Protein AF-A0A3M1P956-F1 (afdb_monomer)

Radius of gyration: 49.63 Å; Cα contacts (8 Å, |Δi|>4): 21; chains: 1; bounding box: 81×67×146 Å

Mean predicted aligned error: 18.43 Å

Sequence (187 aa):
ENKLKVHQAELAAESNRSEQRARVAGDIAKVEEEQKLEDARVRLNRKKYEAEVVVPSEAEKRAAELRAEGEAARILQDGKATAEAIRMMQEQWQDGATRDLFLIQLLPELLDKVTKVVADNLHIEKLTVLDSGNGNGLPTHVRNLTGSAVAILEQLKTATGLDLPGLLQGTLEKKQKNGSELPKEVL

Secondary structure (DSSP, 8-state):
-HHHHHHHHHHHHHHHHHHHHHHHHHHHHHHHHHHHHHHHHHHHHHHHHIIIIIHHHHHHHHHHHHHHHHHHHHHHHHHHHHHHHHHHHHHHHHSTHHHHHHHHHHHHHHHHHHHHHHHHH-----------SSS-HHHHHHHHHHHHHHHHHHHHHHHH---HHHHHHHHHHHHHHTTS-------

Structure (mmCIF, N/CA/C/O backbone):
data_AF-A0A3M1P956-F1
#
_entry.id   AF-A0A3M1P956-F1
#
loop_
_atom_site.group_PDB
_atom_site.id
_atom_site.type_symbol
_atom_site.label_atom_id
_atom_site.label_alt_id
_atom_site.label_comp_id
_atom_site.label_asym_id
_atom_site.label_entity_id
_atom_site.label_seq_id
_atom_site.pdbx_PDB_ins_code
_atom_site.Cartn_x
_atom_site.Cartn_y
_atom_site.Cartn_z
_atom_site.occupancy
_atom_site.B_iso_or_equiv
_atom_site.auth_seq_id
_atom_site.auth_comp_id
_atom_site.auth_asym_id
_atom_site.auth_atom_id
_atom_site.pdbx_PDB_model_num
ATOM 1 N N . GLU A 1 1 ? -46.080 6.497 77.732 1.00 65.19 1 GLU A N 1
ATOM 2 C CA . GLU A 1 1 ? -46.206 6.941 76.322 1.00 65.19 1 GLU A CA 1
ATOM 3 C C . GLU A 1 1 ? -44.885 7.306 75.640 1.00 65.19 1 GLU A C 1
ATOM 5 O O . GLU A 1 1 ? -44.692 6.898 74.504 1.00 65.19 1 GLU A O 1
ATOM 10 N N . ASN A 1 2 ? -43.946 8.003 76.295 1.00 78.31 2 ASN A N 1
ATOM 11 C CA . ASN A 1 2 ? -42.710 8.477 75.642 1.00 78.31 2 ASN A CA 1
ATOM 12 C C . ASN A 1 2 ? -41.805 7.347 75.082 1.00 78.31 2 ASN A C 1
ATOM 14 O O . ASN A 1 2 ? -41.334 7.422 73.953 1.00 78.31 2 ASN A O 1
ATOM 18 N N . LYS A 1 3 ? -41.649 6.234 75.817 1.00 85.75 3 LYS A N 1
ATOM 19 C CA . LYS A 1 3 ? -40.817 5.088 75.388 1.00 85.75 3 LYS A CA 1
ATOM 20 C C . LYS A 1 3 ? -41.299 4.408 74.096 1.00 85.75 3 LYS A C 1
ATOM 22 O O . LYS A 1 3 ? -40.476 3.966 73.308 1.00 85.75 3 LYS A O 1
ATOM 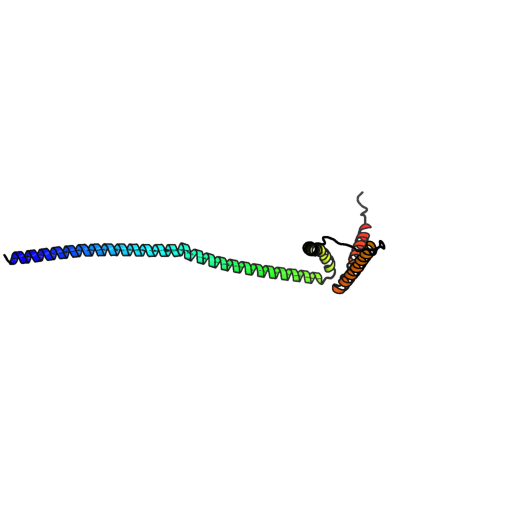27 N N . LEU A 1 4 ? -42.614 4.343 73.863 1.00 84.19 4 LEU A N 1
ATOM 28 C CA . LEU A 1 4 ? -43.177 3.682 72.677 1.00 84.19 4 LEU A CA 1
ATOM 29 C C . LEU A 1 4 ? -42.895 4.492 71.402 1.00 84.19 4 LEU A C 1
ATOM 31 O O . LEU A 1 4 ? -42.534 3.923 70.378 1.00 84.19 4 LEU A O 1
ATOM 35 N N . LYS A 1 5 ? -43.005 5.826 71.489 1.00 88.75 5 LYS A N 1
ATOM 36 C CA . LYS A 1 5 ? -42.721 6.740 70.373 1.00 88.75 5 LYS A CA 1
ATOM 37 C C . LYS A 1 5 ? -41.250 6.710 69.963 1.00 88.75 5 LYS A C 1
ATOM 39 O O . LYS A 1 5 ? -40.963 6.688 68.772 1.00 88.75 5 LYS A O 1
ATOM 44 N N . VAL A 1 6 ? -40.333 6.670 70.933 1.00 91.50 6 VAL A N 1
ATOM 45 C CA . VAL A 1 6 ? -38.891 6.536 70.659 1.00 91.50 6 VAL A CA 1
ATOM 46 C C . VAL A 1 6 ? -38.613 5.227 69.924 1.00 91.50 6 VAL A C 1
ATOM 48 O O . VAL A 1 6 ? -37.973 5.241 68.879 1.00 91.50 6 VAL A O 1
ATOM 51 N N . HIS A 1 7 ? -39.184 4.119 70.397 1.00 90.69 7 HIS A N 1
ATOM 52 C CA . HIS A 1 7 ? -38.940 2.819 69.782 1.00 90.69 7 HIS A CA 1
ATOM 53 C C . HIS A 1 7 ? -39.546 2.693 68.371 1.00 90.69 7 HIS A C 1
ATOM 55 O O . HIS A 1 7 ? -38.932 2.123 67.474 1.00 90.69 7 HIS A O 1
ATOM 61 N N . GLN A 1 8 ? -40.720 3.290 68.133 1.00 91.25 8 GLN A N 1
ATOM 62 C CA . GLN A 1 8 ? -41.304 3.400 66.790 1.00 91.25 8 GLN A CA 1
ATOM 63 C C . GLN A 1 8 ? -40.437 4.245 65.845 1.00 91.25 8 GLN A C 1
ATOM 65 O O . GLN A 1 8 ? -40.273 3.878 64.682 1.00 91.25 8 GLN A O 1
ATOM 70 N N . ALA A 1 9 ? -39.863 5.351 66.329 1.00 91.88 9 ALA A N 1
ATOM 71 C CA . ALA A 1 9 ? -38.969 6.194 65.539 1.00 91.88 9 ALA A CA 1
ATOM 72 C C . ALA A 1 9 ? -37.649 5.479 65.207 1.00 91.88 9 ALA A C 1
ATOM 74 O O . ALA A 1 9 ? -37.167 5.576 64.080 1.00 91.88 9 ALA A O 1
ATOM 75 N N . GLU A 1 10 ? -37.093 4.720 66.153 1.00 92.81 10 GLU A N 1
ATOM 76 C CA . GLU A 1 10 ? -35.916 3.872 65.934 1.00 92.81 10 GLU A CA 1
ATOM 77 C C . GLU A 1 10 ? -36.182 2.790 64.883 1.00 92.81 10 GLU A C 1
ATOM 79 O O . GLU A 1 10 ? -35.377 2.624 63.966 1.00 92.81 10 GLU A O 1
ATOM 84 N N . LEU A 1 11 ? -37.327 2.102 64.968 1.00 94.38 11 LEU A N 1
ATOM 85 C CA . LEU A 1 11 ? -37.723 1.074 64.003 1.00 94.38 11 LEU A CA 1
ATOM 86 C C .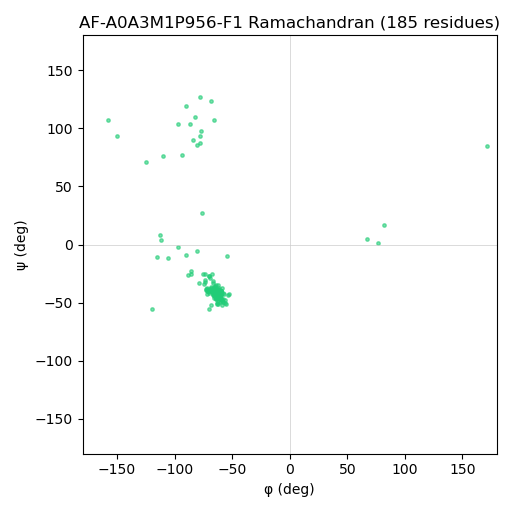 LEU A 1 11 ? -37.934 1.667 62.602 1.00 94.38 11 LEU A C 1
ATOM 88 O O . LEU A 1 11 ? -37.466 1.105 61.614 1.00 94.38 11 LEU A O 1
ATOM 92 N N . ALA A 1 12 ? -38.593 2.827 62.508 1.00 93.94 12 ALA A N 1
ATOM 93 C CA . ALA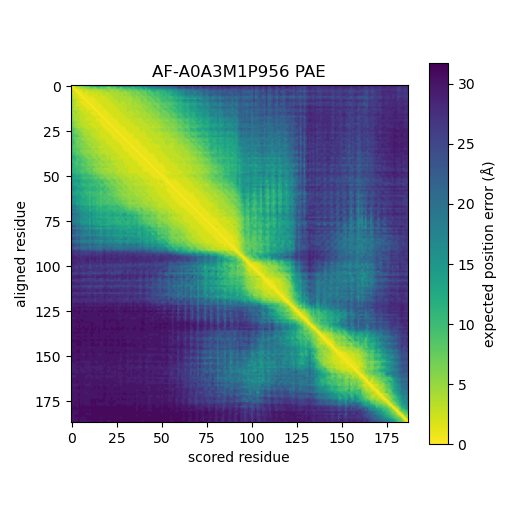 A 1 12 ? -38.790 3.535 61.245 1.00 93.94 12 ALA A CA 1
ATOM 94 C C . ALA A 1 12 ? -37.457 4.009 60.642 1.00 93.94 12 ALA A C 1
ATOM 96 O O . ALA A 1 12 ? -37.237 3.879 59.438 1.00 93.94 12 ALA A O 1
ATOM 97 N N . ALA A 1 13 ? -36.541 4.514 61.473 1.00 94.50 13 ALA A N 1
ATOM 98 C CA . ALA A 1 13 ? -35.206 4.902 61.035 1.00 94.50 13 ALA A CA 1
ATOM 99 C C . ALA A 1 13 ? -34.400 3.694 60.534 1.00 94.50 13 ALA A C 1
ATOM 101 O O . ALA A 1 13 ? -33.721 3.803 59.515 1.00 94.50 13 ALA A O 1
ATOM 102 N N . GLU A 1 14 ? -34.489 2.545 61.207 1.00 95.62 14 GLU A N 1
ATOM 103 C CA . GLU A 1 14 ? -33.829 1.312 60.768 1.00 95.62 14 GLU A CA 1
ATOM 104 C C . GLU A 1 14 ? -34.428 0.771 59.464 1.00 95.62 14 GLU A C 1
ATOM 106 O O . GLU A 1 14 ? -33.680 0.438 58.547 1.00 95.62 14 GLU A O 1
ATOM 111 N N . SER A 1 15 ? -35.758 0.774 59.329 1.00 94.81 15 SER A N 1
ATOM 112 C CA . SER A 1 15 ? -36.447 0.395 58.088 1.00 94.81 15 SER A CA 1
ATOM 113 C C . SER A 1 15 ? -36.014 1.280 56.919 1.00 94.81 15 SER A C 1
ATOM 115 O O . SER A 1 15 ? -35.617 0.767 55.875 1.00 94.81 15 SER A O 1
ATOM 117 N N . ASN A 1 16 ? -36.002 2.603 57.110 1.00 96.06 16 ASN A N 1
ATOM 118 C CA . ASN A 1 16 ? -35.555 3.541 56.082 1.00 96.06 16 ASN A CA 1
ATOM 119 C C . ASN A 1 16 ? -34.077 3.334 55.733 1.00 96.06 16 ASN A C 1
ATOM 121 O O . ASN A 1 16 ? -33.724 3.333 54.557 1.00 96.06 16 ASN A O 1
ATOM 125 N N . ARG A 1 17 ? -33.197 3.120 56.722 1.00 95.81 17 ARG A N 1
ATOM 126 C CA . ARG A 1 17 ? -31.779 2.810 56.466 1.00 95.81 17 ARG A CA 1
ATOM 127 C C . ARG A 1 17 ? -31.618 1.531 55.652 1.00 95.81 17 ARG A C 1
ATOM 129 O O . ARG A 1 17 ? -30.819 1.514 54.719 1.00 95.81 17 ARG A O 1
ATOM 136 N N . SER A 1 18 ? -32.356 0.480 56.000 1.00 94.94 18 SER A N 1
ATOM 137 C CA . SER A 1 18 ? -32.339 -0.793 55.279 1.00 94.94 18 SER A CA 1
ATOM 138 C C . SER A 1 18 ? -32.824 -0.625 53.837 1.00 94.94 18 SER A C 1
ATOM 140 O O . SER A 1 18 ? -32.145 -1.060 52.910 1.00 94.94 18 SER A O 1
ATOM 142 N N . GLU A 1 19 ? -33.924 0.101 53.622 1.00 95.19 19 GLU A N 1
ATOM 143 C CA . GLU A 1 19 ? -34.455 0.367 52.282 1.00 95.19 19 GLU A CA 1
ATOM 144 C C . GLU A 1 19 ? -33.475 1.184 51.427 1.00 95.19 19 GLU A C 1
ATOM 146 O O . GLU A 1 19 ? -33.224 0.839 50.273 1.00 95.19 19 GLU A O 1
ATOM 151 N N . GLN A 1 20 ? -32.867 2.235 51.987 1.00 96.38 20 GLN A N 1
ATOM 152 C CA . GLN A 1 20 ? -31.865 3.025 51.267 1.00 96.38 20 GLN A CA 1
ATOM 153 C C . GLN A 1 20 ? -30.622 2.194 50.936 1.00 96.38 20 GLN A C 1
ATOM 155 O O . GLN A 1 20 ? -30.118 2.273 49.820 1.00 96.38 20 GLN A O 1
ATOM 160 N N . ARG A 1 21 ? -30.155 1.342 51.859 1.00 95.38 21 ARG A N 1
ATOM 161 C CA . ARG A 1 21 ? -29.051 0.408 51.585 1.00 95.38 21 ARG A CA 1
ATOM 162 C C . ARG A 1 21 ? -29.405 -0.572 50.472 1.00 95.38 21 ARG A C 1
ATOM 164 O O . ARG A 1 21 ? -28.567 -0.808 49.612 1.00 95.38 21 ARG A O 1
ATOM 171 N N . ALA A 1 22 ? -30.624 -1.107 50.465 1.00 95.38 22 ALA A N 1
ATOM 172 C CA . ALA A 1 22 ? -31.086 -2.009 49.415 1.00 95.38 22 ALA A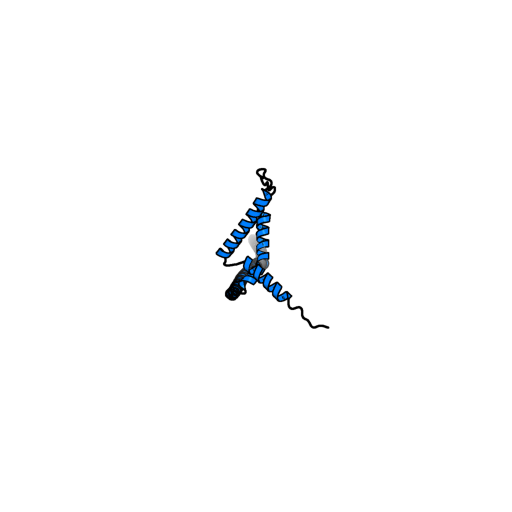 CA 1
ATOM 173 C C . ALA A 1 22 ? -31.160 -1.308 48.047 1.00 95.38 22 ALA A C 1
ATOM 175 O O . ALA A 1 22 ? -30.718 -1.879 47.052 1.00 95.38 22 ALA A O 1
ATOM 176 N N . ARG A 1 23 ? -31.645 -0.059 47.996 1.00 96.75 23 ARG A N 1
ATOM 177 C CA . ARG A 1 23 ? -31.661 0.757 46.767 1.00 96.75 23 ARG A CA 1
ATOM 178 C C . ARG A 1 23 ? -30.250 1.023 46.248 1.00 96.75 23 ARG A C 1
ATOM 180 O O . ARG A 1 23 ? -29.962 0.701 45.103 1.00 96.75 23 ARG A O 1
ATOM 187 N N . VAL A 1 24 ? -29.358 1.513 47.110 1.00 96.94 24 VAL A N 1
ATOM 188 C CA . VAL A 1 24 ? -27.959 1.792 46.749 1.00 96.94 24 VAL A CA 1
ATOM 189 C C . VAL A 1 24 ? -27.234 0.519 46.310 1.00 96.94 24 VAL A C 1
ATOM 191 O O . VAL A 1 24 ? -26.495 0.549 45.333 1.00 96.94 24 VAL A O 1
ATOM 194 N N . ALA A 1 25 ? -27.464 -0.615 46.977 1.00 96.31 25 ALA A N 1
ATOM 195 C CA . ALA A 1 25 ? -26.898 -1.897 46.559 1.00 96.31 25 ALA A CA 1
ATOM 196 C C . ALA A 1 25 ? -27.390 -2.319 45.162 1.00 96.31 25 ALA A C 1
ATOM 198 O O . ALA A 1 25 ? -26.600 -2.826 44.368 1.00 96.31 25 ALA A O 1
ATOM 199 N N . GLY A 1 26 ? -28.666 -2.074 44.845 1.00 97.12 26 GLY A N 1
ATOM 200 C CA . GLY A 1 26 ? -29.217 -2.296 43.508 1.00 97.12 26 GLY A CA 1
ATOM 201 C C . GLY A 1 26 ? -28.576 -1.400 42.446 1.00 97.12 26 GLY A C 1
ATOM 202 O O . GLY A 1 26 ? -28.198 -1.890 41.382 1.00 97.12 26 GLY A O 1
ATOM 203 N N . ASP A 1 27 ? -28.398 -0.114 42.751 1.00 97.31 27 ASP A N 1
ATOM 204 C CA . ASP A 1 27 ? -27.754 0.841 41.843 1.00 97.31 27 ASP A CA 1
ATOM 205 C C . ASP A 1 27 ? -26.283 0.478 41.591 1.00 97.31 27 ASP A C 1
ATOM 207 O O . ASP A 1 27 ? -25.839 0.486 40.444 1.00 97.31 27 ASP A O 1
ATOM 211 N N . ILE A 1 28 ? -25.540 0.082 42.632 1.00 97.19 28 ILE A N 1
ATOM 212 C CA . ILE A 1 28 ? -24.148 -0.378 42.506 1.00 97.19 28 ILE A CA 1
ATOM 213 C C . ILE A 1 28 ? -24.070 -1.615 41.609 1.00 97.19 28 ILE A C 1
ATOM 215 O O . ILE A 1 28 ? -23.286 -1.626 40.664 1.00 97.19 28 ILE A O 1
ATOM 219 N N . ALA A 1 29 ? -24.911 -2.626 41.850 1.00 96.81 29 ALA A N 1
ATOM 220 C CA . ALA A 1 29 ? -24.923 -3.840 41.035 1.00 96.81 29 ALA A CA 1
ATOM 221 C C . ALA A 1 29 ? -25.224 -3.535 39.559 1.00 96.81 29 ALA A C 1
ATOM 223 O O . ALA A 1 29 ? -24.598 -4.096 38.662 1.00 96.81 29 ALA A O 1
ATOM 224 N N . LYS A 1 30 ? -26.150 -2.606 39.292 1.00 97.31 30 LYS A N 1
ATOM 225 C CA . LYS A 1 30 ? -26.458 -2.171 37.928 1.00 97.31 30 LYS A CA 1
ATOM 226 C C . LYS A 1 30 ? -25.260 -1.486 37.264 1.00 97.31 30 LYS A C 1
ATOM 228 O O . LYS A 1 30 ? -24.932 -1.823 36.129 1.00 97.31 30 LYS A O 1
ATOM 233 N N . VAL A 1 31 ? -24.597 -0.566 37.966 1.00 97.75 31 VAL A N 1
ATOM 234 C CA . VAL A 1 31 ? -23.417 0.149 37.449 1.00 97.75 31 VAL A CA 1
ATOM 235 C C . VAL A 1 31 ? -22.250 -0.808 37.194 1.00 97.75 31 VAL A C 1
ATOM 237 O O . VAL A 1 31 ? -21.561 -0.665 36.187 1.00 97.75 31 VAL A O 1
ATOM 240 N N . GLU A 1 32 ? -22.034 -1.805 38.055 1.00 97.19 32 GLU A N 1
ATOM 241 C CA . GLU A 1 32 ? -20.996 -2.823 37.849 1.00 97.19 32 GLU A CA 1
ATOM 242 C C . GLU A 1 32 ? -21.245 -3.654 36.584 1.00 97.19 32 GLU A C 1
ATOM 244 O O . GLU A 1 32 ? -20.316 -3.907 35.814 1.00 97.19 32 GLU A O 1
ATOM 249 N N . GLU A 1 33 ? -22.489 -4.066 36.334 1.00 97.50 33 GLU A N 1
ATOM 250 C CA . GLU A 1 33 ? -22.838 -4.795 35.111 1.00 97.50 33 GLU A CA 1
ATOM 251 C C . GLU A 1 33 ? -22.745 -3.909 33.859 1.00 97.50 33 GLU A C 1
ATOM 253 O O . GLU A 1 33 ? -22.251 -4.357 32.821 1.00 97.50 33 GLU A O 1
ATOM 258 N N . GLU A 1 34 ? -23.135 -2.634 33.952 1.00 97.19 34 GLU A N 1
ATOM 259 C CA . GLU A 1 34 ? -22.948 -1.658 32.871 1.00 97.19 34 GLU A CA 1
ATOM 260 C C . GLU A 1 34 ? -21.460 -1.443 32.556 1.00 97.19 34 GLU A C 1
ATOM 262 O O . GLU A 1 34 ? -21.076 -1.480 31.386 1.00 97.19 34 GLU A O 1
ATOM 267 N N . GLN A 1 35 ? -20.597 -1.312 33.570 1.00 98.00 35 GLN A N 1
ATOM 268 C CA . GLN A 1 35 ? -19.146 -1.218 33.371 1.00 98.00 35 GLN A CA 1
ATOM 269 C C . GLN A 1 35 ? -18.586 -2.454 32.664 1.00 98.00 35 GLN A C 1
ATOM 271 O O . GLN A 1 35 ? -17.853 -2.323 31.683 1.00 98.00 35 GLN A O 1
ATOM 276 N N . LYS A 1 36 ? -18.970 -3.664 33.095 1.00 97.31 36 LYS A N 1
ATOM 277 C CA . LYS A 1 36 ? -18.532 -4.912 32.444 1.00 97.31 36 LYS A CA 1
ATOM 278 C C . LYS A 1 36 ? -18.967 -4.976 30.979 1.00 97.31 36 LYS A C 1
ATOM 280 O O . LYS A 1 36 ? -18.201 -5.449 30.131 1.00 97.31 36 LYS A O 1
ATOM 285 N N . LEU A 1 37 ? -20.184 -4.520 30.676 1.00 97.94 37 LEU A N 1
ATOM 286 C CA . LEU A 1 37 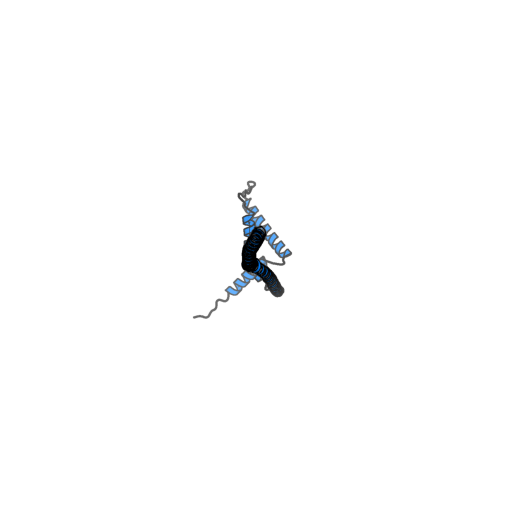? -20.700 -4.464 29.311 1.00 97.94 37 LEU A CA 1
ATOM 287 C C . LEU A 1 37 ? -19.906 -3.473 28.455 1.00 97.94 37 LEU A C 1
ATOM 289 O O . LEU A 1 37 ? -19.514 -3.817 27.337 1.00 97.94 37 LEU A O 1
ATOM 293 N N . GLU A 1 38 ? -19.641 -2.273 28.967 1.00 97.50 38 GLU A N 1
ATOM 294 C CA . GLU A 1 38 ? -18.864 -1.264 28.244 1.00 97.50 38 GLU A CA 1
ATOM 295 C C . GLU A 1 38 ? -17.419 -1.712 28.014 1.00 97.50 38 GLU A C 1
ATOM 297 O O . GLU A 1 38 ? -16.914 -1.621 26.893 1.00 97.50 38 GLU A O 1
ATOM 302 N N . ASP A 1 39 ? -16.786 -2.339 29.001 1.00 98.00 39 ASP A N 1
ATOM 303 C CA . ASP A 1 39 ? -15.459 -2.930 28.834 1.00 98.00 39 ASP A CA 1
ATOM 304 C C . ASP A 1 39 ? -15.448 -4.008 27.742 1.00 98.00 39 ASP A C 1
ATOM 306 O O . ASP A 1 39 ? -14.512 -4.104 26.939 1.00 98.00 39 ASP A O 1
ATOM 310 N N . ALA A 1 40 ? -16.494 -4.837 27.679 1.00 97.38 40 ALA A N 1
ATOM 311 C CA . ALA A 1 40 ? -16.640 -5.826 26.619 1.00 97.38 40 ALA A CA 1
ATOM 312 C C . ALA A 1 40 ? -16.821 -5.168 25.240 1.00 97.38 40 ALA A C 1
ATOM 314 O O . ALA A 1 40 ? -16.198 -5.618 24.272 1.00 97.38 40 ALA A O 1
ATOM 315 N N . ARG A 1 41 ? -17.603 -4.083 25.147 1.00 97.62 41 ARG A N 1
ATOM 316 C CA . ARG A 1 41 ? -17.791 -3.300 23.913 1.00 97.62 41 ARG A CA 1
ATOM 317 C C . ARG A 1 41 ? -16.487 -2.673 23.437 1.00 97.62 41 ARG A C 1
ATOM 319 O O . ARG A 1 41 ? -16.145 -2.819 22.265 1.00 97.62 41 ARG A O 1
ATOM 326 N N . VAL A 1 42 ? -15.720 -2.054 24.333 1.00 98.06 42 VAL A N 1
ATOM 327 C CA . VAL A 1 42 ? -14.408 -1.471 24.013 1.00 98.06 42 VAL A CA 1
ATOM 328 C C . VAL A 1 42 ? -13.460 -2.544 23.483 1.00 98.06 42 VAL A C 1
ATOM 330 O O . VAL A 1 42 ? -12.836 -2.357 22.437 1.00 98.06 42 VAL A O 1
ATOM 333 N N . ARG A 1 43 ? -13.381 -3.708 24.144 1.00 97.50 43 ARG A N 1
ATOM 334 C CA . ARG A 1 43 ? -12.530 -4.814 23.674 1.00 97.50 43 ARG A CA 1
ATOM 335 C C . ARG A 1 43 ? -12.956 -5.341 22.307 1.00 97.50 43 ARG A C 1
ATOM 337 O O . ARG A 1 43 ? -12.086 -5.624 21.484 1.00 97.50 43 ARG A O 1
ATOM 344 N N . LEU A 1 44 ? -14.259 -5.483 22.067 1.00 97.69 44 LEU A N 1
ATOM 345 C CA . LEU A 1 44 ? -14.788 -5.925 20.778 1.00 97.69 44 LEU A CA 1
ATOM 346 C C . LEU A 1 44 ? -14.444 -4.923 19.674 1.00 97.69 44 LEU A C 1
ATOM 348 O O . LEU A 1 44 ? -13.897 -5.315 18.647 1.00 97.69 44 LEU A O 1
ATOM 352 N N . ASN A 1 45 ? -14.721 -3.641 19.904 1.00 97.31 45 ASN A N 1
ATOM 353 C CA . ASN A 1 45 ? -14.462 -2.585 18.931 1.00 97.31 45 ASN A CA 1
ATOM 354 C C . ASN A 1 45 ? -12.971 -2.451 18.628 1.00 97.31 45 ASN A C 1
ATOM 356 O O . ASN A 1 45 ? -12.608 -2.313 17.465 1.00 97.31 45 ASN A O 1
ATOM 360 N N . ARG A 1 46 ? -12.098 -2.584 19.635 1.00 97.31 46 ARG A N 1
ATOM 361 C CA . ARG A 1 46 ? -10.647 -2.602 19.418 1.00 97.31 46 ARG A CA 1
ATOM 362 C C . ARG A 1 46 ? -10.226 -3.739 18.488 1.00 97.31 46 ARG A C 1
ATOM 364 O O . ARG A 1 46 ? -9.505 -3.491 17.532 1.00 97.31 46 ARG A O 1
ATOM 371 N N . LYS A 1 47 ? -10.709 -4.961 18.736 1.00 97.00 47 LYS A N 1
ATOM 372 C CA . LYS A 1 47 ? -10.407 -6.120 17.878 1.00 97.00 47 LYS A CA 1
ATOM 373 C C . LYS A 1 47 ? -10.954 -5.954 16.461 1.00 97.00 47 LYS A C 1
ATOM 375 O O . LYS A 1 47 ? -10.280 -6.334 15.512 1.00 97.00 47 LYS A O 1
ATOM 380 N N . LYS A 1 48 ? -12.156 -5.387 16.314 1.00 96.94 48 LYS A N 1
ATOM 381 C CA . LYS A 1 48 ? -12.724 -5.068 14.997 1.00 96.94 48 LYS A CA 1
ATOM 382 C C . LYS A 1 48 ? -11.867 -4.055 14.255 1.00 96.94 48 LYS A C 1
ATOM 384 O O . LYS A 1 48 ? -11.495 -4.311 13.124 1.00 96.94 48 LYS A O 1
ATOM 389 N N . TYR A 1 49 ? -11.499 -2.956 14.907 1.00 97.06 49 TYR A N 1
ATOM 390 C CA . TYR A 1 49 ? -10.656 -1.929 14.303 1.00 97.06 49 TYR A CA 1
ATOM 391 C C . TYR A 1 49 ? -9.291 -2.484 13.874 1.00 97.06 49 TYR A C 1
ATOM 393 O O . TYR A 1 49 ? -8.816 -2.209 12.777 1.00 97.06 49 TYR A O 1
ATOM 401 N N . GLU A 1 50 ? -8.676 -3.314 14.715 1.00 96.19 50 GLU A N 1
ATOM 402 C CA . GLU A 1 50 ? -7.417 -3.980 14.391 1.00 96.19 50 GLU A CA 1
ATOM 403 C C . GLU A 1 50 ? -7.554 -4.885 13.156 1.00 96.19 50 GLU A C 1
ATOM 405 O O . GLU A 1 50 ? -6.752 -4.785 12.231 1.00 96.19 50 GLU A O 1
ATOM 410 N N . ALA A 1 51 ? -8.609 -5.703 13.092 1.00 95.69 51 ALA A N 1
ATOM 411 C CA . ALA A 1 51 ? -8.847 -6.617 11.977 1.00 95.69 51 ALA A CA 1
ATOM 412 C C . ALA A 1 51 ? -9.279 -5.918 10.675 1.00 95.69 51 ALA A C 1
ATOM 414 O O . ALA A 1 51 ? -8.879 -6.343 9.596 1.00 95.69 51 ALA A O 1
ATOM 415 N N . GLU A 1 52 ? -10.106 -4.876 10.763 1.00 95.75 52 GLU A N 1
ATOM 416 C CA . GLU A 1 52 ? -10.705 -4.199 9.605 1.00 95.75 52 GLU A CA 1
ATOM 417 C C . GLU A 1 52 ? -9.828 -3.075 9.050 1.00 95.75 52 GLU A C 1
ATOM 419 O O . GLU A 1 52 ? -9.938 -2.755 7.870 1.00 95.75 52 GLU A O 1
ATOM 424 N N . VAL A 1 53 ? -8.967 -2.467 9.873 1.00 95.75 53 VAL A N 1
ATOM 425 C CA . VAL A 1 53 ? -8.178 -1.292 9.471 1.00 95.75 53 VAL A CA 1
ATOM 426 C C . VAL A 1 53 ? -6.685 -1.564 9.557 1.00 95.75 53 VAL A C 1
ATOM 428 O O . VAL A 1 53 ? -5.978 -1.393 8.566 1.00 95.75 53 VAL A O 1
ATOM 431 N N . VAL A 1 54 ? -6.188 -1.991 10.718 1.00 95.69 54 VAL A N 1
ATOM 432 C CA . VAL A 1 54 ? -4.736 -2.076 10.959 1.00 95.69 54 VAL A CA 1
ATOM 433 C C . VAL A 1 54 ? -4.105 -3.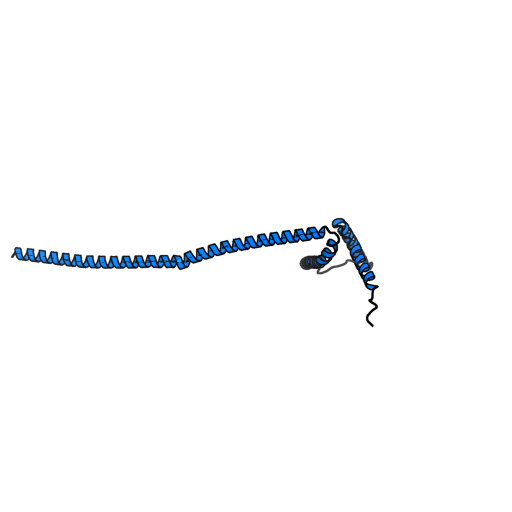202 10.143 1.00 95.69 54 VAL A C 1
ATOM 435 O O . VAL A 1 54 ? -3.214 -2.945 9.339 1.00 95.69 54 VAL A O 1
ATOM 438 N N . VAL A 1 55 ? -4.612 -4.428 10.285 1.00 96.00 55 VAL A N 1
ATOM 439 C CA . VAL A 1 55 ? -4.103 -5.611 9.575 1.00 96.00 55 VAL A CA 1
ATOM 440 C C . VAL A 1 55 ? -4.095 -5.436 8.048 1.00 96.00 55 VAL A C 1
ATOM 442 O O . VAL A 1 55 ? -3.049 -5.685 7.443 1.00 96.00 55 VAL A O 1
ATOM 445 N N . PRO A 1 56 ? -5.188 -5.001 7.386 1.00 96.88 56 PRO A N 1
ATOM 446 C CA . PRO A 1 56 ? -5.160 -4.805 5.940 1.00 96.88 56 PRO A CA 1
ATOM 447 C C . PRO A 1 56 ? -4.218 -3.672 5.531 1.00 96.88 56 PRO A C 1
ATOM 449 O O . PRO A 1 56 ? -3.475 -3.843 4.569 1.00 96.88 56 PRO A O 1
ATOM 452 N N . SER A 1 57 ? -4.159 -2.569 6.285 1.00 95.50 57 SER A N 1
ATOM 453 C CA . SER A 1 57 ? -3.238 -1.464 5.974 1.00 95.50 57 SER A CA 1
ATOM 454 C C . SER A 1 57 ? -1.771 -1.898 6.055 1.00 95.50 57 SER A C 1
ATOM 456 O O . SER A 1 57 ? -0.957 -1.538 5.204 1.00 95.50 57 SER A O 1
ATOM 458 N N . GLU A 1 58 ? -1.411 -2.702 7.056 1.00 95.88 58 GLU A N 1
ATOM 459 C CA . GLU A 1 58 ? -0.062 -3.261 7.184 1.00 95.88 58 GLU A CA 1
ATOM 460 C C . GLU A 1 58 ? 0.256 -4.260 6.066 1.00 95.88 58 GLU A C 1
ATOM 462 O O . GLU A 1 58 ? 1.360 -4.241 5.511 1.00 95.88 58 GLU A O 1
ATOM 467 N N . ALA A 1 59 ? -0.710 -5.106 5.700 1.00 95.88 59 ALA A N 1
ATOM 468 C CA . ALA A 1 59 ? -0.573 -6.039 4.589 1.00 95.88 59 ALA A CA 1
ATOM 469 C C . ALA A 1 59 ? -0.389 -5.306 3.251 1.00 95.88 59 ALA A C 1
ATOM 471 O O . ALA A 1 59 ? 0.495 -5.667 2.473 1.00 95.88 59 ALA A O 1
ATOM 472 N N . GLU A 1 60 ? -1.169 -4.255 2.995 1.00 96.50 60 GLU A N 1
ATOM 473 C CA . GLU A 1 60 ? -1.055 -3.420 1.797 1.00 96.50 60 GLU A CA 1
ATOM 474 C C . GLU A 1 60 ? 0.286 -2.697 1.733 1.00 96.50 60 GLU A C 1
ATOM 476 O O . GLU A 1 60 ? 0.950 -2.747 0.695 1.00 96.50 60 GLU A O 1
ATOM 481 N N . LYS A 1 61 ? 0.724 -2.095 2.846 1.00 96.31 61 LYS A N 1
ATOM 482 C CA . LYS A 1 61 ? 2.043 -1.466 2.954 1.00 96.31 61 LYS A CA 1
ATOM 483 C C . LYS A 1 61 ? 3.147 -2.457 2.589 1.00 96.31 61 LYS A C 1
ATOM 485 O O . LYS A 1 61 ? 3.968 -2.175 1.720 1.00 96.31 61 LYS A O 1
ATOM 490 N N . ARG A 1 62 ? 3.138 -3.643 3.201 1.00 96.25 62 ARG A N 1
ATOM 491 C CA . ARG A 1 62 ? 4.157 -4.670 2.954 1.00 96.25 62 ARG A CA 1
ATOM 492 C C . ARG A 1 62 ? 4.100 -5.209 1.526 1.00 96.25 62 ARG A C 1
ATOM 494 O O . ARG A 1 62 ? 5.134 -5.461 0.915 1.00 96.25 62 ARG A O 1
ATOM 501 N N . ALA A 1 63 ? 2.902 -5.364 0.967 1.00 96.38 63 ALA A N 1
ATOM 502 C CA . ALA A 1 63 ? 2.732 -5.752 -0.426 1.00 96.38 63 ALA A CA 1
ATOM 503 C C . ALA A 1 63 ? 3.267 -4.677 -1.384 1.00 96.38 63 ALA A C 1
ATOM 505 O O . ALA A 1 63 ? 3.865 -5.017 -2.401 1.00 96.38 63 ALA A O 1
ATOM 506 N N . ALA A 1 64 ? 3.069 -3.391 -1.085 1.00 97.12 64 ALA A N 1
ATOM 507 C CA . ALA A 1 64 ? 3.613 -2.293 -1.878 1.00 97.12 64 ALA A CA 1
ATOM 508 C C . ALA A 1 64 ? 5.148 -2.262 -1.834 1.00 97.12 64 ALA A C 1
ATOM 510 O O . ALA A 1 64 ? 5.773 -2.153 -2.886 1.00 97.12 64 ALA A O 1
ATOM 511 N N . GLU A 1 65 ? 5.748 -2.443 -0.655 1.00 97.06 65 GLU A N 1
ATOM 512 C CA . GLU A 1 65 ? 7.205 -2.547 -0.490 1.00 97.06 65 GLU A CA 1
ATOM 513 C C . GLU A 1 65 ? 7.786 -3.699 -1.325 1.00 97.06 65 GLU A C 1
ATOM 515 O O . GLU A 1 65 ? 8.700 -3.485 -2.119 1.00 97.06 65 GLU A O 1
ATOM 520 N N . LEU A 1 66 ? 7.199 -4.898 -1.232 1.00 96.62 66 LEU A N 1
ATOM 521 C CA . LEU A 1 66 ? 7.647 -6.065 -2.001 1.00 96.62 66 LEU A CA 1
ATOM 522 C C . LEU A 1 66 ? 7.459 -5.895 -3.512 1.00 96.62 66 LEU A C 1
ATOM 524 O O . LEU A 1 66 ? 8.297 -6.350 -4.290 1.00 96.62 66 LEU A O 1
ATOM 528 N N . ARG A 1 67 ? 6.372 -5.248 -3.954 1.00 96.75 67 ARG A N 1
ATOM 529 C CA . ARG A 1 67 ? 6.180 -4.935 -5.379 1.00 96.75 67 ARG A CA 1
ATOM 530 C C . ARG A 1 67 ? 7.247 -3.967 -5.874 1.00 96.75 67 ARG A C 1
ATOM 532 O O . ARG A 1 67 ? 7.830 -4.225 -6.920 1.00 96.75 67 ARG A O 1
ATOM 539 N N . ALA A 1 68 ? 7.527 -2.907 -5.119 1.00 96.06 68 ALA A N 1
ATOM 540 C CA . ALA A 1 68 ? 8.557 -1.938 -5.474 1.00 96.06 68 ALA A CA 1
ATOM 541 C C . ALA A 1 68 ? 9.948 -2.591 -5.535 1.00 96.06 68 ALA A C 1
ATOM 543 O O . ALA A 1 68 ? 10.697 -2.360 -6.482 1.00 96.06 68 ALA A O 1
ATOM 544 N N . GLU A 1 69 ? 10.275 -3.458 -4.574 1.00 96.19 69 GLU A N 1
ATOM 545 C CA . GLU A 1 69 ? 11.521 -4.227 -4.585 1.00 96.19 69 GLU A CA 1
ATOM 546 C C . GLU A 1 69 ? 11.596 -5.174 -5.792 1.00 96.19 69 GLU A C 1
ATOM 548 O O . GLU A 1 69 ? 12.610 -5.214 -6.490 1.00 96.19 69 GLU A O 1
ATOM 553 N N . GLY A 1 70 ? 10.507 -5.886 -6.096 1.00 96.50 70 GLY A N 1
ATOM 554 C CA . GLY A 1 70 ? 10.422 -6.767 -7.261 1.00 96.50 70 GLY A CA 1
ATOM 555 C C . GLY A 1 70 ? 10.561 -6.020 -8.590 1.00 96.50 70 GLY A C 1
ATOM 556 O O . GLY A 1 70 ? 11.258 -6.484 -9.493 1.00 96.50 70 GLY A O 1
ATOM 557 N N . GLU A 1 71 ? 9.945 -4.847 -8.717 1.00 96.25 71 GLU A N 1
ATOM 558 C CA . GLU A 1 71 ? 10.077 -3.988 -9.896 1.00 96.25 71 GLU A CA 1
ATOM 559 C C . GLU A 1 71 ? 11.497 -3.447 -10.049 1.00 96.25 71 GLU A C 1
ATOM 561 O O . GLU A 1 71 ? 12.057 -3.512 -11.144 1.00 96.25 71 GLU A O 1
ATOM 566 N N . ALA A 1 72 ? 12.111 -2.980 -8.960 1.00 94.94 72 ALA A N 1
ATOM 567 C CA . ALA A 1 72 ? 13.496 -2.526 -8.970 1.00 94.94 72 ALA A CA 1
ATOM 568 C C . ALA A 1 72 ? 14.458 -3.661 -9.358 1.00 94.94 72 ALA A C 1
ATOM 570 O O . ALA A 1 72 ? 15.344 -3.467 -10.193 1.00 94.94 72 ALA A O 1
ATOM 571 N N . ALA A 1 73 ? 14.254 -4.863 -8.811 1.00 95.38 73 ALA A N 1
ATOM 572 C CA . ALA A 1 73 ? 15.030 -6.044 -9.166 1.00 95.38 73 ALA A CA 1
ATOM 573 C C . ALA A 1 73 ? 14.856 -6.411 -10.646 1.00 95.38 73 ALA A C 1
ATOM 575 O O . ALA A 1 73 ? 15.852 -6.676 -11.318 1.00 95.38 73 ALA A O 1
ATOM 576 N N . ARG A 1 74 ? 13.625 -6.374 -11.174 1.00 95.88 74 ARG A N 1
ATOM 577 C CA . ARG A 1 74 ? 13.349 -6.621 -12.596 1.00 95.88 74 ARG A CA 1
ATOM 578 C C . ARG A 1 74 ? 14.098 -5.628 -13.481 1.00 95.88 74 ARG A C 1
ATOM 580 O O . ARG A 1 74 ? 14.855 -6.054 -14.341 1.00 95.88 74 ARG A O 1
ATOM 587 N N . ILE A 1 75 ? 13.972 -4.327 -13.211 1.00 95.12 75 ILE A N 1
ATOM 588 C CA . ILE A 1 75 ? 14.668 -3.274 -13.969 1.00 95.12 75 ILE A CA 1
ATOM 589 C C . ILE A 1 75 ? 16.185 -3.487 -13.937 1.00 95.12 75 ILE A C 1
ATOM 591 O O . ILE A 1 75 ? 16.853 -3.355 -14.961 1.00 95.12 75 ILE A O 1
ATOM 595 N N . LEU A 1 76 ? 16.743 -3.839 -12.776 1.00 95.88 76 LEU A N 1
ATOM 596 C CA . LEU A 1 76 ? 18.175 -4.092 -12.642 1.00 95.88 76 LEU A CA 1
ATOM 597 C C . LEU A 1 76 ? 18.624 -5.297 -13.479 1.00 95.88 76 LEU A C 1
ATOM 599 O O . LEU A 1 76 ? 19.665 -5.229 -14.131 1.00 95.88 76 LEU A O 1
ATOM 603 N N . GLN A 1 77 ? 17.876 -6.401 -13.444 1.00 94.31 77 GLN A N 1
ATOM 604 C CA . GLN A 1 77 ? 18.215 -7.605 -14.205 1.00 94.31 77 GLN A CA 1
ATOM 605 C C . GLN A 1 77 ? 18.026 -7.398 -15.706 1.00 94.31 77 GLN A C 1
ATOM 607 O O . GLN A 1 77 ? 18.916 -7.756 -16.471 1.00 94.31 77 GLN A O 1
ATOM 612 N N . ASP A 1 78 ? 16.946 -6.738 -16.119 1.00 94.12 78 ASP A N 1
ATOM 613 C CA . ASP A 1 78 ? 16.711 -6.365 -17.515 1.00 94.12 78 ASP A CA 1
ATOM 614 C C . ASP A 1 78 ? 17.828 -5.443 -18.022 1.00 94.12 78 ASP A C 1
ATOM 616 O O . ASP A 1 78 ? 18.354 -5.632 -19.120 1.00 94.12 78 ASP A O 1
ATOM 620 N N . GLY A 1 79 ? 18.257 -4.479 -17.200 1.00 94.56 79 GLY A N 1
ATOM 621 C CA . GLY A 1 79 ? 19.384 -3.599 -17.501 1.00 94.56 79 GLY A CA 1
ATOM 622 C C . GLY A 1 79 ? 20.703 -4.359 -17.652 1.00 94.56 79 GLY A C 1
ATOM 623 O O . GLY A 1 79 ? 21.446 -4.111 -18.601 1.00 94.56 79 GLY A O 1
ATOM 624 N N . LYS A 1 80 ? 20.981 -5.326 -16.767 1.00 94.75 80 LYS A N 1
ATOM 625 C CA . LYS A 1 80 ? 22.159 -6.204 -16.873 1.00 94.75 80 LYS A CA 1
ATOM 626 C C . LYS A 1 80 ? 22.113 -7.076 -18.125 1.00 94.75 80 LYS A C 1
ATOM 628 O O . LYS A 1 80 ? 23.100 -7.113 -18.851 1.00 94.75 80 LYS A O 1
ATOM 633 N N . ALA A 1 81 ? 20.979 -7.716 -18.403 1.00 94.19 81 ALA A N 1
ATOM 634 C CA . ALA A 1 81 ? 20.789 -8.549 -19.587 1.00 94.19 81 ALA A CA 1
ATOM 635 C C . ALA A 1 81 ? 20.934 -7.730 -20.877 1.00 94.19 81 ALA A C 1
ATOM 637 O O . ALA A 1 81 ? 21.599 -8.159 -21.815 1.00 94.19 81 ALA A O 1
ATOM 638 N N . THR A 1 82 ? 20.380 -6.516 -20.904 1.00 90.81 82 THR A N 1
ATOM 639 C CA . THR A 1 82 ? 20.527 -5.593 -22.037 1.00 90.81 82 THR A CA 1
ATOM 640 C C . THR A 1 82 ? 21.984 -5.170 -22.213 1.00 90.81 82 THR A C 1
ATOM 642 O O . THR A 1 82 ? 22.497 -5.192 -23.328 1.00 90.81 82 THR A O 1
ATOM 645 N N . ALA A 1 83 ? 22.684 -4.827 -21.128 1.00 91.75 83 ALA A N 1
ATOM 646 C CA . ALA A 1 83 ? 24.100 -4.470 -21.183 1.00 91.75 83 ALA A CA 1
ATOM 647 C C . ALA A 1 83 ? 24.972 -5.642 -21.664 1.00 91.75 83 ALA A C 1
ATOM 649 O O . ALA A 1 83 ? 25.883 -5.442 -22.467 1.00 91.75 83 ALA A O 1
ATOM 650 N N . GLU A 1 84 ? 24.680 -6.863 -21.219 1.00 92.19 84 GLU A N 1
ATOM 651 C CA . GLU A 1 84 ? 25.366 -8.073 -21.672 1.00 92.19 84 GLU A CA 1
ATOM 652 C C . GLU A 1 84 ? 25.081 -8.367 -23.149 1.00 92.19 84 GLU A C 1
ATOM 654 O O . GLU A 1 84 ? 26.010 -8.646 -23.904 1.00 92.19 84 GLU A O 1
ATOM 659 N N . ALA A 1 85 ? 23.831 -8.214 -23.596 1.00 88.50 85 ALA A N 1
ATOM 660 C CA . ALA A 1 85 ? 23.462 -8.334 -25.003 1.00 88.50 85 ALA A CA 1
ATOM 661 C C . ALA A 1 85 ? 24.205 -7.311 -25.874 1.00 88.50 85 ALA A C 1
ATOM 663 O O . ALA A 1 85 ? 24.750 -7.679 -26.913 1.00 88.50 85 ALA A O 1
ATOM 664 N N . ILE A 1 86 ? 24.298 -6.053 -25.430 1.00 86.25 86 ILE A N 1
ATOM 665 C CA . ILE A 1 86 ? 25.072 -5.015 -26.122 1.00 86.25 86 ILE A CA 1
ATOM 666 C C . ILE A 1 86 ? 26.557 -5.384 -26.160 1.00 86.25 86 ILE A C 1
ATOM 668 O O . ILE A 1 86 ? 27.185 -5.238 -27.207 1.00 86.25 86 ILE A O 1
ATOM 672 N N . ARG A 1 87 ? 27.126 -5.897 -25.060 1.00 86.75 87 ARG A N 1
ATOM 673 C CA . ARG A 1 87 ? 28.530 -6.332 -25.034 1.00 86.75 87 ARG A CA 1
ATOM 674 C C . ARG A 1 87 ? 28.781 -7.466 -26.027 1.00 86.75 87 ARG A C 1
ATOM 676 O O . ARG A 1 87 ? 29.726 -7.382 -26.803 1.00 86.75 87 ARG A O 1
ATOM 683 N N . MET A 1 88 ? 27.910 -8.476 -26.059 1.00 84.38 88 MET A N 1
ATOM 684 C CA . MET A 1 88 ? 27.990 -9.564 -27.039 1.00 84.38 88 MET A CA 1
ATOM 685 C C . MET A 1 88 ? 27.871 -9.036 -28.473 1.00 84.38 88 MET A C 1
ATOM 687 O O . MET A 1 88 ? 28.669 -9.409 -29.326 1.00 84.38 88 MET A O 1
ATOM 691 N N . MET A 1 89 ? 26.933 -8.124 -28.747 1.00 77.50 89 MET A N 1
ATOM 692 C CA . MET A 1 89 ? 26.825 -7.479 -30.062 1.00 77.50 89 MET A CA 1
ATOM 693 C C . MET A 1 89 ? 28.102 -6.713 -30.431 1.00 77.50 89 MET A C 1
ATOM 695 O O . MET A 1 89 ? 28.554 -6.800 -31.569 1.00 77.50 89 MET A O 1
ATOM 699 N N . GLN A 1 90 ? 28.714 -6.004 -29.479 1.00 77.00 90 GLN A N 1
ATOM 700 C CA . GLN A 1 90 ? 29.965 -5.280 -29.694 1.00 77.00 90 GLN A CA 1
ATOM 701 C C . GLN A 1 90 ? 31.137 -6.224 -29.997 1.00 77.00 90 GLN A C 1
ATOM 703 O O . GLN A 1 90 ? 31.935 -5.929 -30.885 1.00 77.00 90 GLN A O 1
ATOM 708 N N . GLU A 1 91 ? 31.244 -7.350 -29.290 1.00 79.06 91 GLU A N 1
ATOM 709 C CA . GLU A 1 91 ? 32.248 -8.385 -29.566 1.00 79.06 91 GLU A CA 1
ATOM 710 C C . GLU A 1 91 ? 32.083 -8.935 -30.995 1.00 79.06 91 GLU A C 1
ATOM 712 O O . GLU A 1 91 ? 33.065 -9.037 -31.727 1.00 79.06 91 GLU A O 1
ATOM 717 N N . GLN A 1 92 ? 30.845 -9.177 -31.444 1.00 72.94 92 GLN A N 1
ATOM 718 C CA . GLN A 1 92 ? 30.556 -9.599 -32.824 1.00 72.94 92 GLN A CA 1
ATOM 719 C C . GLN A 1 92 ? 30.795 -8.490 -33.869 1.00 72.94 92 GLN A C 1
ATOM 721 O O . GLN A 1 92 ? 31.096 -8.787 -35.022 1.00 72.94 92 GLN A O 1
ATOM 726 N N . TRP A 1 93 ? 30.679 -7.209 -33.497 1.00 63.56 93 TRP A N 1
ATOM 727 C CA . TRP A 1 93 ? 30.967 -6.066 -34.379 1.00 63.56 93 TRP A CA 1
ATOM 728 C C . TRP A 1 93 ? 32.457 -5.837 -34.639 1.00 63.56 93 TRP A C 1
ATOM 730 O O . TRP A 1 93 ? 32.792 -5.239 -35.663 1.00 63.56 93 TRP A O 1
ATOM 740 N N . GLN A 1 94 ? 33.346 -6.270 -33.738 1.00 62.12 94 GLN A N 1
ATOM 741 C CA . GLN A 1 94 ? 34.791 -6.191 -33.988 1.00 62.12 94 GLN A CA 1
ATOM 742 C C . GLN A 1 94 ? 35.226 -7.127 -35.122 1.00 62.12 94 GLN A C 1
ATOM 744 O O . GLN A 1 94 ? 36.196 -6.831 -35.820 1.00 62.12 94 GLN A O 1
ATOM 749 N N . ASP A 1 95 ? 34.469 -8.198 -35.362 1.00 63.09 95 ASP A N 1
ATOM 750 C CA . ASP A 1 95 ? 34.642 -9.078 -36.511 1.00 63.09 95 ASP A CA 1
ATOM 751 C C . ASP A 1 95 ? 33.965 -8.424 -37.734 1.00 63.09 95 ASP A C 1
ATOM 753 O O . ASP A 1 95 ? 32.778 -8.601 -38.019 1.00 63.09 95 ASP A O 1
ATOM 757 N N . GLY A 1 96 ? 34.708 -7.545 -38.416 1.00 59.38 96 GLY A N 1
ATOM 758 C CA . GLY A 1 96 ? 34.197 -6.538 -39.361 1.00 59.38 96 GLY A CA 1
ATOM 759 C C . GLY A 1 96 ? 33.306 -7.022 -40.519 1.00 59.38 96 GLY A C 1
ATOM 760 O O . GLY A 1 96 ? 32.683 -6.191 -41.171 1.00 59.38 96 GLY A O 1
ATOM 761 N N . ALA A 1 97 ? 33.177 -8.330 -40.761 1.00 62.41 97 ALA A N 1
ATOM 762 C CA . ALA A 1 97 ? 32.267 -8.889 -41.765 1.00 62.41 97 ALA A CA 1
ATOM 763 C C . ALA A 1 97 ? 30.783 -8.865 -41.335 1.00 62.41 97 ALA A C 1
ATOM 765 O O . ALA A 1 97 ? 29.888 -8.838 -42.181 1.00 62.41 97 ALA A O 1
ATOM 766 N N . THR A 1 98 ? 30.503 -8.857 -40.029 1.00 61.38 98 THR A N 1
ATOM 767 C CA . THR A 1 98 ? 29.133 -8.933 -39.485 1.00 61.38 98 THR A CA 1
ATOM 768 C C . THR A 1 98 ? 28.467 -7.557 -39.404 1.00 61.38 98 THR A C 1
ATOM 770 O O . THR A 1 98 ? 27.241 -7.441 -39.477 1.00 61.38 98 THR A O 1
ATOM 773 N N . ARG A 1 99 ? 29.275 -6.494 -39.309 1.00 63.12 99 ARG A N 1
ATOM 774 C CA . ARG A 1 99 ? 28.821 -5.101 -39.191 1.00 63.12 99 ARG A CA 1
ATOM 775 C C . ARG A 1 99 ? 27.969 -4.665 -40.387 1.00 63.12 99 ARG A C 1
ATOM 777 O O . ARG A 1 99 ? 26.892 -4.107 -40.189 1.00 63.12 99 ARG A O 1
ATOM 784 N N . ASP A 1 100 ? 28.415 -4.955 -41.606 1.00 65.50 100 ASP A N 1
ATOM 785 C CA . ASP A 1 100 ? 27.737 -4.496 -42.825 1.00 65.50 100 ASP A CA 1
ATOM 786 C C . ASP A 1 100 ? 26.410 -5.230 -43.064 1.00 65.50 100 ASP A C 1
ATOM 788 O O . ASP A 1 100 ? 25.403 -4.605 -43.401 1.00 65.50 100 ASP A O 1
ATOM 792 N N . LEU A 1 101 ? 26.366 -6.544 -42.816 1.00 67.00 101 LEU A N 1
ATOM 793 C CA . LEU A 1 101 ? 25.140 -7.342 -42.932 1.00 67.00 101 LEU A CA 1
ATOM 794 C C . LEU A 1 101 ? 24.086 -6.915 -41.899 1.00 67.00 101 LEU A C 1
ATOM 796 O O . LEU A 1 101 ? 22.899 -6.822 -42.214 1.00 67.00 101 LEU A O 1
ATOM 800 N N . PHE A 1 102 ? 24.517 -6.622 -40.673 1.00 66.25 102 PHE A N 1
ATOM 801 C CA . PHE A 1 102 ? 23.623 -6.202 -39.599 1.00 66.25 102 PHE A CA 1
ATOM 802 C C . PHE A 1 102 ? 23.085 -4.779 -39.806 1.00 66.25 102 PHE A C 1
ATOM 804 O O . PHE A 1 102 ? 21.907 -4.525 -39.561 1.00 66.25 102 PHE A O 1
ATOM 811 N N . LEU A 1 103 ? 23.902 -3.855 -40.325 1.00 68.81 103 LEU A N 1
ATOM 812 C CA . LEU A 1 103 ? 23.442 -2.510 -40.688 1.00 68.81 103 LEU A CA 1
ATOM 813 C C . LEU A 1 103 ? 22.377 -2.554 -41.785 1.00 68.81 103 LEU A C 1
ATOM 815 O O . LEU A 1 103 ? 21.383 -1.840 -41.685 1.00 68.81 103 LEU A O 1
ATOM 819 N N . ILE A 1 104 ? 22.523 -3.440 -42.776 1.00 73.94 104 ILE A N 1
ATOM 820 C CA . ILE A 1 104 ? 21.493 -3.656 -43.802 1.00 73.94 104 ILE A CA 1
ATOM 821 C C . ILE A 1 104 ? 20.182 -4.159 -43.181 1.00 73.94 104 ILE A C 1
ATOM 823 O O . ILE A 1 104 ? 19.112 -3.725 -43.600 1.00 73.94 104 ILE A O 1
ATOM 827 N N . GLN A 1 105 ? 20.245 -5.010 -42.154 1.00 71.25 105 GLN A N 1
ATOM 828 C CA . GLN A 1 105 ? 19.058 -5.483 -41.435 1.00 71.25 105 GLN A CA 1
ATOM 829 C C . GLN A 1 105 ? 18.385 -4.381 -40.594 1.00 71.25 105 GLN A C 1
ATOM 831 O O . GLN A 1 105 ? 17.172 -4.426 -40.397 1.00 71.25 105 GLN A O 1
ATOM 836 N N . LEU A 1 106 ? 19.148 -3.390 -40.116 1.00 74.00 106 LEU A N 1
ATOM 837 C CA . LEU A 1 106 ? 18.644 -2.271 -39.308 1.00 74.00 106 LEU A CA 1
ATOM 838 C C . LEU A 1 106 ? 18.114 -1.097 -40.156 1.00 74.00 106 LEU A C 1
ATOM 840 O O . LEU A 1 106 ? 17.297 -0.306 -39.680 1.00 74.00 106 LEU A O 1
ATOM 844 N N . LEU A 1 107 ? 18.557 -0.978 -41.416 1.00 75.81 107 LEU A N 1
ATOM 845 C CA . LEU A 1 107 ? 18.140 0.081 -42.344 1.00 75.81 107 LEU A CA 1
ATOM 846 C C . LEU A 1 107 ? 16.613 0.215 -42.501 1.00 75.81 107 LEU A C 1
ATOM 848 O O . LEU A 1 107 ? 16.151 1.354 -42.498 1.00 75.81 107 LEU A O 1
ATOM 852 N N . PRO A 1 108 ? 15.809 -0.864 -42.608 1.00 78.81 108 PRO A N 1
ATOM 853 C CA . PRO A 1 108 ? 14.357 -0.747 -42.717 1.00 78.81 108 PRO A CA 1
ATOM 854 C C . PRO A 1 108 ? 13.720 -0.083 -41.494 1.00 78.81 108 PRO A C 1
ATOM 856 O O . PRO A 1 108 ? 12.845 0.760 -41.653 1.00 78.81 108 PRO A O 1
ATOM 859 N N . GLU A 1 109 ? 14.170 -0.417 -40.281 1.00 78.38 109 GLU A N 1
ATOM 860 C CA . GLU A 1 109 ? 13.613 0.160 -39.052 1.00 78.38 109 GLU A CA 1
ATOM 861 C C . GLU A 1 109 ? 14.014 1.634 -38.894 1.00 78.38 109 GLU A C 1
ATOM 863 O O . GLU A 1 109 ? 13.195 2.473 -38.512 1.00 78.38 109 GLU A O 1
ATOM 868 N N . LEU A 1 110 ? 15.263 1.972 -39.234 1.00 76.75 110 LEU A N 1
ATOM 869 C CA . LEU A 1 110 ? 15.724 3.361 -39.261 1.00 76.75 110 LEU A CA 1
ATOM 870 C C . LEU A 1 110 ? 14.974 4.179 -40.313 1.00 76.75 110 LEU A C 1
ATOM 872 O O . LEU A 1 110 ? 14.547 5.296 -40.020 1.00 76.75 110 LEU A O 1
ATOM 876 N N . LEU A 1 111 ? 14.777 3.619 -41.509 1.00 77.31 111 LEU A N 1
ATOM 877 C CA . LEU A 1 111 ? 14.019 4.260 -42.574 1.00 77.31 111 LEU A CA 1
ATOM 878 C C . LEU A 1 111 ? 12.574 4.501 -42.134 1.00 77.31 111 LEU A C 1
ATOM 880 O O . LEU A 1 111 ? 12.109 5.622 -42.275 1.00 77.31 111 LEU A O 1
ATOM 884 N N . ASP A 1 112 ? 11.914 3.514 -41.522 1.00 80.69 112 ASP A N 1
ATOM 885 C CA . ASP A 1 112 ? 10.525 3.627 -41.064 1.00 80.69 112 ASP A CA 1
ATOM 886 C C . ASP A 1 112 ? 10.354 4.709 -39.977 1.00 80.69 112 ASP A C 1
ATOM 888 O O . ASP A 1 112 ? 9.415 5.512 -40.015 1.00 80.69 112 ASP A O 1
ATOM 892 N N . LYS A 1 113 ? 11.301 4.801 -39.030 1.00 79.25 113 LYS A N 1
ATOM 893 C CA . LYS A 1 113 ? 11.306 5.859 -38.001 1.00 79.25 113 LYS A CA 1
ATOM 894 C C . LYS A 1 113 ? 11.550 7.240 -38.601 1.00 79.25 113 LYS A C 1
ATOM 896 O O . LYS A 1 113 ? 10.851 8.184 -38.238 1.00 79.25 113 LYS A O 1
ATOM 901 N N . VAL A 1 114 ? 12.497 7.366 -39.531 1.00 75.62 114 VAL A N 1
ATOM 902 C CA . VAL A 1 114 ? 12.770 8.637 -40.218 1.00 75.62 114 VAL A CA 1
ATOM 903 C C . VAL A 1 114 ? 11.575 9.051 -41.072 1.00 75.62 114 VAL A C 1
ATOM 905 O O . VAL A 1 114 ? 11.169 10.207 -41.010 1.00 75.62 114 VAL A O 1
ATOM 908 N N . THR A 1 115 ? 10.955 8.130 -41.813 1.00 76.06 115 THR A N 1
ATOM 909 C CA . THR A 1 115 ? 9.774 8.440 -42.626 1.00 76.06 115 THR A CA 1
ATOM 910 C C . THR A 1 115 ? 8.581 8.842 -41.780 1.00 76.06 115 THR A C 1
ATOM 912 O O . THR A 1 115 ? 7.868 9.745 -42.192 1.00 76.06 115 THR A O 1
ATOM 915 N N . LYS A 1 116 ? 8.381 8.253 -40.593 1.00 76.31 116 LYS A N 1
ATOM 916 C CA . LYS A 1 116 ? 7.340 8.699 -39.652 1.00 76.31 116 LYS A CA 1
ATOM 917 C C . LYS A 1 116 ? 7.595 10.123 -39.176 1.00 76.31 116 LYS A C 1
ATOM 919 O O . LYS A 1 116 ? 6.742 10.980 -39.344 1.00 76.31 116 LYS A O 1
ATOM 924 N N . VAL A 1 117 ? 8.804 10.408 -38.693 1.00 74.81 117 VAL A N 1
ATOM 925 C CA . VAL A 1 117 ? 9.169 11.757 -38.235 1.00 74.81 117 VAL A CA 1
ATOM 926 C C . VAL A 1 117 ? 9.048 12.788 -39.362 1.00 74.81 117 VAL A C 1
ATOM 928 O O . VAL A 1 117 ? 8.577 13.896 -39.122 1.00 74.81 117 VAL A O 1
ATOM 931 N N . VAL A 1 118 ? 9.445 12.449 -40.589 1.00 71.44 118 VAL A N 1
ATOM 932 C CA . VAL A 1 118 ? 9.316 13.343 -41.750 1.00 71.44 118 VAL A CA 1
ATOM 933 C C . VAL A 1 118 ? 7.855 13.489 -42.181 1.00 71.44 118 VAL A C 1
ATOM 935 O O . VAL A 1 118 ? 7.425 14.605 -42.435 1.00 71.44 118 VAL A O 1
ATOM 938 N N . ALA A 1 119 ? 7.067 12.417 -42.225 1.00 69.38 119 ALA A N 1
ATOM 939 C CA . ALA A 1 119 ? 5.642 12.494 -42.552 1.00 69.38 119 ALA A CA 1
ATOM 940 C C . ALA A 1 119 ? 4.863 13.341 -41.533 1.00 69.38 119 ALA A C 1
ATOM 942 O O . ALA A 1 119 ? 4.011 14.138 -41.924 1.00 69.38 119 ALA A O 1
ATOM 943 N N . ASP A 1 120 ? 5.206 13.219 -40.249 1.00 67.38 120 ASP A N 1
ATOM 944 C CA . ASP A 1 120 ? 4.558 13.951 -39.161 1.00 67.38 120 ASP A CA 1
ATOM 945 C C . ASP A 1 120 ? 4.955 15.438 -39.135 1.00 67.38 120 ASP A C 1
ATOM 947 O O . ASP A 1 120 ? 4.146 16.284 -38.761 1.00 67.38 120 ASP A O 1
ATOM 951 N N . ASN A 1 121 ? 6.184 15.785 -39.545 1.00 59.75 121 ASN A N 1
ATOM 952 C CA . ASN A 1 121 ? 6.707 17.158 -39.448 1.00 59.75 121 ASN A CA 1
ATOM 953 C C . ASN A 1 121 ? 6.772 17.925 -40.779 1.00 59.75 121 ASN A C 1
ATOM 955 O O . ASN A 1 121 ? 7.017 19.131 -40.776 1.00 59.75 121 ASN A O 1
ATOM 959 N N . LEU A 1 122 ? 6.587 17.264 -41.922 1.00 58.12 122 LEU A N 1
ATOM 960 C CA . LEU A 1 122 ? 6.797 17.846 -43.249 1.00 58.12 122 LEU A CA 1
ATOM 961 C C . LEU A 1 122 ? 5.526 17.690 -44.101 1.00 58.12 122 LEU A C 1
ATOM 963 O O . LEU A 1 122 ? 5.464 16.929 -45.063 1.00 58.12 122 LEU A O 1
ATOM 967 N N . HIS A 1 123 ? 4.491 18.457 -43.747 1.00 53.50 123 HIS A N 1
ATOM 968 C CA . HIS A 1 123 ? 3.295 18.647 -44.574 1.00 53.50 123 HIS A CA 1
ATOM 969 C C . HIS A 1 123 ? 3.610 19.648 -45.703 1.00 53.50 123 HIS A C 1
ATOM 971 O O . HIS A 1 123 ? 3.445 20.858 -45.553 1.00 53.50 123 HIS A O 1
ATOM 977 N N . ILE A 1 124 ? 4.123 19.171 -46.843 1.00 56.03 124 ILE A N 1
ATOM 978 C CA . ILE A 1 124 ? 4.289 20.022 -48.034 1.00 56.03 124 ILE A CA 1
ATOM 979 C C . ILE A 1 124 ? 2.960 20.055 -48.794 1.00 56.03 124 ILE A C 1
ATOM 981 O O . ILE A 1 124 ? 2.717 19.239 -49.677 1.00 56.03 124 ILE A O 1
ATOM 985 N N . GLU A 1 125 ? 2.096 21.016 -48.466 1.00 55.03 125 GLU A N 1
ATOM 986 C CA . GLU A 1 125 ? 0.791 21.177 -49.129 1.00 55.03 125 GLU A CA 1
ATOM 987 C C . GLU A 1 125 ? 0.901 21.682 -50.579 1.00 55.03 125 GLU A C 1
ATOM 989 O O . GLU A 1 125 ? 0.034 21.402 -51.406 1.00 55.03 125 GLU A O 1
ATOM 994 N N . LYS A 1 126 ? 1.965 22.423 -50.929 1.00 49.56 126 LYS A N 1
ATOM 995 C CA . LYS A 1 126 ? 2.166 22.935 -52.293 1.00 49.56 126 LYS A CA 1
ATOM 996 C C . LYS A 1 126 ? 3.631 23.251 -52.587 1.00 49.56 126 LYS A C 1
ATOM 998 O O . LYS A 1 126 ? 4.156 24.276 -52.160 1.00 49.56 126 LYS A O 1
ATOM 1003 N N . LEU A 1 127 ? 4.272 22.411 -53.399 1.00 55.41 127 LEU A N 1
ATOM 1004 C CA . LEU A 1 127 ? 5.592 22.688 -53.971 1.00 55.41 127 LEU A CA 1
ATOM 1005 C C . LEU A 1 127 ? 5.423 23.479 -55.278 1.00 55.41 127 LEU A C 1
ATOM 1007 O O . LEU A 1 127 ? 5.047 22.919 -56.304 1.00 55.41 127 LEU A O 1
ATOM 1011 N N . THR A 1 128 ? 5.679 24.790 -55.249 1.00 54.31 128 THR A N 1
ATOM 1012 C CA . THR A 1 128 ? 5.655 25.626 -56.464 1.00 54.31 128 THR A CA 1
ATOM 1013 C C . THR A 1 128 ? 7.075 25.790 -56.987 1.00 54.31 128 THR A C 1
ATOM 1015 O O . THR A 1 128 ? 7.861 26.555 -56.433 1.00 54.31 128 THR A O 1
ATOM 1018 N N . VAL A 1 129 ? 7.412 25.062 -58.051 1.00 59.75 129 VAL A N 1
ATOM 1019 C CA . VAL A 1 129 ? 8.685 25.232 -58.760 1.00 59.75 129 VAL A CA 1
ATOM 1020 C C . VAL A 1 129 ? 8.535 26.408 -59.721 1.00 59.75 129 VAL A C 1
ATOM 1022 O O . VAL A 1 129 ? 7.804 26.324 -60.706 1.00 59.75 129 VAL A O 1
ATOM 1025 N N . LEU A 1 130 ? 9.201 27.520 -59.415 1.00 53.09 130 LEU A N 1
ATOM 1026 C CA . LEU A 1 130 ? 9.273 28.680 -60.301 1.00 53.09 130 LEU A CA 1
ATOM 1027 C C . LEU A 1 130 ? 10.288 28.383 -61.415 1.00 53.09 130 LEU A C 1
ATOM 1029 O O . LEU A 1 130 ? 11.494 28.500 -61.212 1.00 53.09 130 LEU A O 1
ATOM 1033 N N . ASP A 1 131 ? 9.794 27.957 -62.580 1.00 58.66 131 ASP A N 1
ATOM 1034 C CA . ASP A 1 131 ? 10.595 27.843 -63.802 1.00 58.66 131 ASP A CA 1
ATOM 1035 C C . ASP A 1 131 ? 10.767 29.237 -64.420 1.00 58.66 131 ASP A C 1
ATOM 1037 O O . ASP A 1 131 ? 9.787 29.942 -64.663 1.00 58.66 131 ASP A O 1
ATOM 1041 N N . SER A 1 132 ? 12.004 29.649 -64.699 1.00 56.84 132 SER A N 1
ATOM 1042 C CA . SER A 1 132 ? 12.332 30.957 -65.287 1.00 56.84 132 SER A CA 1
ATOM 1043 C C . SER A 1 132 ? 12.032 31.042 -66.795 1.00 56.84 132 SER A C 1
ATOM 1045 O O . SER A 1 132 ? 12.643 31.828 -67.515 1.00 56.84 132 SER A O 1
ATOM 1047 N N . GLY A 1 133 ? 11.071 30.246 -67.277 1.00 58.53 133 GLY A N 1
ATOM 1048 C CA . GLY A 1 133 ? 10.575 30.280 -68.653 1.00 58.53 133 GLY A CA 1
ATOM 1049 C C . GLY A 1 133 ? 11.417 29.513 -69.674 1.00 58.53 133 GLY A C 1
ATOM 1050 O O . GLY A 1 133 ? 11.243 29.740 -70.866 1.00 58.53 133 GLY A O 1
ATOM 1051 N N . ASN A 1 134 ? 12.307 28.612 -69.242 1.00 60.31 134 ASN A N 1
ATOM 1052 C CA . ASN A 1 134 ? 13.205 27.871 -70.141 1.00 60.31 134 ASN A CA 1
ATOM 1053 C C . ASN A 1 134 ? 12.912 26.358 -70.215 1.00 60.31 134 ASN A C 1
ATOM 1055 O O . ASN A 1 134 ? 13.713 25.609 -70.774 1.00 60.31 134 ASN A O 1
ATOM 1059 N N . GLY A 1 135 ? 11.806 25.884 -69.623 1.00 58.28 135 GLY A N 1
ATOM 1060 C CA . GLY A 1 135 ? 11.343 24.490 -69.710 1.00 58.28 135 GLY A CA 1
ATOM 1061 C C . GLY A 1 135 ? 12.245 23.466 -69.011 1.00 58.28 135 GLY A C 1
ATOM 1062 O O . GLY A 1 135 ? 11.998 22.265 -69.086 1.00 58.28 135 GLY A O 1
ATOM 1063 N N . ASN A 1 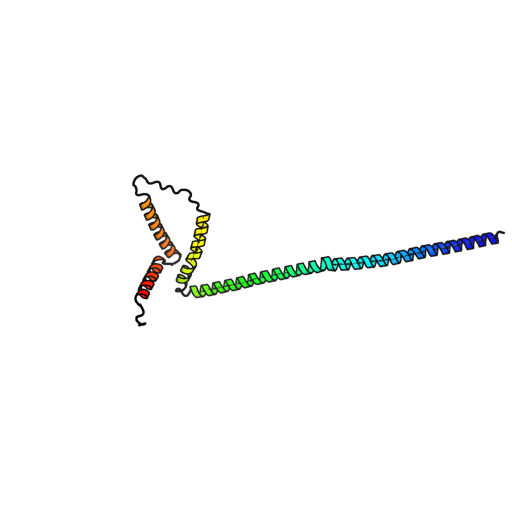136 ? 13.287 23.932 -68.320 1.00 60.00 136 ASN A N 1
ATOM 1064 C CA . ASN A 1 136 ? 14.343 23.110 -67.732 1.00 60.00 136 ASN A CA 1
ATOM 1065 C C . ASN A 1 136 ? 14.325 23.113 -66.194 1.00 60.00 136 ASN A C 1
ATOM 1067 O O . ASN A 1 136 ? 15.198 22.487 -65.586 1.00 60.00 136 ASN A O 1
ATOM 1071 N N . GLY A 1 137 ? 13.346 23.759 -65.550 1.00 60.75 137 GLY A N 1
ATOM 1072 C CA . GLY A 1 137 ? 13.228 23.804 -64.089 1.00 60.75 137 GLY A CA 1
ATOM 1073 C C . GLY A 1 137 ? 13.170 22.419 -63.430 1.00 60.75 137 GLY A C 1
ATOM 1074 O O . GLY A 1 137 ? 13.946 22.141 -62.516 1.00 60.75 137 GLY A O 1
ATOM 1075 N N . LEU A 1 138 ? 12.330 21.508 -63.937 1.00 60.09 138 LEU A N 1
ATOM 1076 C CA . LEU A 1 138 ? 12.235 20.136 -63.413 1.00 60.09 138 LEU A CA 1
ATOM 1077 C C . LEU A 1 138 ? 13.499 19.292 -63.681 1.00 60.09 138 LEU A C 1
ATOM 1079 O O . LEU A 1 138 ? 14.048 18.749 -62.723 1.00 60.09 138 LEU A O 1
ATOM 1083 N N . PRO A 1 139 ? 14.017 19.189 -64.924 1.00 63.91 139 PRO A N 1
ATOM 1084 C CA . PRO A 1 139 ? 15.232 18.419 -65.207 1.00 63.91 139 PRO A CA 1
ATOM 1085 C C . PRO A 1 139 ? 16.467 18.892 -64.430 1.00 63.91 139 PRO A C 1
ATOM 1087 O O . PRO A 1 139 ? 17.281 18.074 -63.997 1.00 63.91 139 PRO A O 1
ATOM 1090 N N . THR A 1 140 ? 16.611 20.205 -64.231 1.00 62.81 140 THR A N 1
ATOM 1091 C CA . THR A 1 140 ? 17.740 20.788 -63.489 1.00 62.81 140 THR A CA 1
ATOM 1092 C C . THR A 1 140 ? 17.607 20.522 -61.994 1.00 62.81 140 THR A C 1
ATOM 1094 O O . THR A 1 140 ? 18.592 20.172 -61.349 1.00 62.81 140 THR A O 1
ATOM 1097 N N . HIS A 1 141 ? 16.392 20.602 -61.441 1.00 61.81 141 HIS A N 1
ATOM 1098 C CA . HIS A 1 141 ? 16.159 20.249 -60.045 1.00 61.81 141 HIS A CA 1
ATOM 1099 C C . HIS A 1 141 ? 16.413 18.760 -59.792 1.00 61.81 141 HIS A C 1
ATOM 1101 O O . HIS A 1 141 ? 17.138 18.432 -58.863 1.00 61.81 141 HIS A O 1
ATOM 1107 N N . VAL A 1 142 ? 15.930 17.865 -60.662 1.00 62.81 142 VAL A N 1
ATOM 1108 C CA . VAL A 1 142 ? 16.205 16.422 -60.553 1.00 62.81 142 VAL A CA 1
ATOM 1109 C C . VAL A 1 142 ? 17.708 16.149 -60.586 1.00 62.81 142 VAL A C 1
ATOM 1111 O O . VAL A 1 142 ? 18.202 15.456 -59.707 1.00 62.81 142 VAL A O 1
ATOM 1114 N N . ARG A 1 143 ? 18.463 16.747 -61.518 1.00 61.84 143 ARG A N 1
ATOM 1115 C CA . ARG A 1 143 ? 19.932 16.608 -61.549 1.00 61.84 143 ARG A CA 1
ATOM 1116 C C . ARG A 1 143 ? 20.607 17.123 -60.280 1.00 61.84 143 ARG A C 1
ATOM 1118 O O . ARG A 1 143 ? 21.539 16.483 -59.799 1.00 61.84 143 ARG A O 1
ATOM 1125 N N . ASN A 1 144 ? 20.133 18.238 -59.731 1.00 62.59 144 ASN A N 1
ATOM 1126 C CA . ASN A 1 144 ? 20.660 18.785 -58.484 1.00 62.59 144 ASN A CA 1
ATOM 1127 C C . ASN A 1 144 ? 20.349 17.870 -57.293 1.00 62.59 144 ASN A C 1
ATOM 1129 O O . ASN A 1 144 ? 21.236 17.635 -56.484 1.00 62.59 144 ASN A O 1
ATOM 1133 N N . LEU A 1 145 ? 19.151 17.280 -57.221 1.00 61.59 145 LEU A N 1
ATOM 1134 C CA . LEU A 1 145 ? 18.811 16.285 -56.201 1.00 61.59 145 LEU A CA 1
ATOM 1135 C C . LEU A 1 145 ? 19.706 15.045 -56.308 1.00 61.59 145 LEU A C 1
ATOM 1137 O O . LEU A 1 145 ? 20.224 14.585 -55.293 1.00 61.59 145 LEU A O 1
ATOM 1141 N N . THR A 1 146 ? 19.942 14.528 -57.519 1.00 64.75 146 THR A N 1
ATOM 1142 C CA . THR A 1 146 ? 20.825 13.370 -57.720 1.00 64.75 146 THR A CA 1
ATOM 1143 C C . THR A 1 146 ? 22.272 13.696 -57.345 1.00 64.75 146 THR A C 1
ATOM 1145 O O . THR A 1 146 ? 22.929 12.889 -56.695 1.00 64.75 146 THR A O 1
ATOM 1148 N N . GLY A 1 147 ? 22.764 14.890 -57.692 1.00 66.06 147 GLY A N 1
ATOM 1149 C CA . GLY A 1 147 ? 24.098 15.356 -57.301 1.00 66.06 147 GLY A CA 1
ATOM 1150 C C . GLY A 1 147 ? 24.245 15.545 -55.788 1.00 66.06 147 GLY A C 1
ATOM 1151 O O . GLY A 1 147 ? 25.233 15.107 -55.203 1.00 66.06 147 GLY A O 1
ATOM 1152 N N . SER A 1 148 ? 23.237 16.125 -55.130 1.00 63.75 148 SER A N 1
ATOM 1153 C CA . SER A 1 148 ? 23.204 16.263 -53.671 1.00 63.75 148 SER A CA 1
ATOM 1154 C C . SER A 1 148 ? 23.121 14.910 -52.963 1.00 63.75 148 SER A C 1
ATOM 1156 O O . SER A 1 148 ? 23.784 14.725 -51.948 1.00 63.75 148 SER A O 1
ATOM 1158 N N . ALA A 1 149 ? 22.376 13.943 -53.505 1.00 63.56 149 ALA A N 1
ATOM 1159 C CA . ALA A 1 149 ? 22.312 12.591 -52.956 1.00 63.56 149 ALA A CA 1
ATOM 1160 C C . ALA A 1 149 ? 23.680 11.892 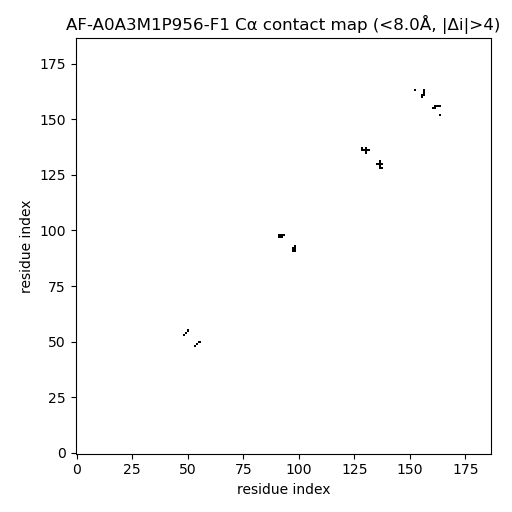-53.001 1.00 63.56 149 ALA A C 1
ATOM 1162 O O . ALA A 1 149 ? 24.092 11.300 -52.008 1.00 63.56 149 ALA A O 1
ATOM 1163 N N . VAL A 1 150 ? 24.418 12.009 -54.111 1.00 71.06 150 VAL A N 1
ATOM 1164 C CA . VAL A 1 150 ? 25.781 11.458 -54.225 1.00 71.06 150 VAL A CA 1
ATOM 1165 C C . VAL A 1 150 ? 26.730 12.116 -53.220 1.00 71.06 150 VAL A C 1
ATOM 1167 O O . VAL A 1 150 ? 27.443 11.410 -52.512 1.00 71.06 150 VAL A O 1
ATOM 1170 N N . ALA A 1 151 ? 26.679 13.443 -53.073 1.00 69.12 151 ALA A N 1
ATOM 1171 C CA . ALA A 1 151 ? 27.505 14.157 -52.098 1.00 69.12 151 ALA A CA 1
ATOM 1172 C C . ALA A 1 151 ? 27.195 13.750 -50.643 1.00 69.12 151 ALA A C 1
ATOM 1174 O O . ALA A 1 151 ? 28.110 13.585 -49.839 1.00 69.12 151 ALA A O 1
ATOM 1175 N N . ILE A 1 152 ? 25.919 13.537 -50.301 1.00 69.56 152 ILE A N 1
ATOM 1176 C CA . ILE A 1 152 ? 25.510 13.043 -48.976 1.00 69.56 152 ILE A CA 1
ATOM 1177 C C . ILE A 1 152 ? 26.022 11.616 -48.749 1.00 69.56 152 ILE A C 1
ATOM 1179 O O . ILE A 1 152 ? 26.504 11.309 -47.661 1.00 69.56 152 ILE A O 1
ATOM 1183 N N . LEU A 1 153 ? 25.963 10.749 -49.763 1.00 70.44 153 LEU A N 1
ATOM 1184 C CA . LEU A 1 153 ? 26.480 9.381 -49.672 1.00 70.44 153 LEU A CA 1
ATOM 1185 C C . LEU A 1 153 ? 28.007 9.353 -49.484 1.00 70.44 153 LEU A C 1
ATOM 1187 O O . LEU A 1 153 ? 28.504 8.568 -48.679 1.00 70.44 153 LEU A O 1
ATOM 1191 N N . GLU A 1 154 ? 28.754 10.236 -50.149 1.00 73.12 154 GLU A N 1
ATOM 1192 C CA . GLU A 1 154 ? 30.203 10.388 -49.945 1.00 73.12 154 GLU A CA 1
ATOM 1193 C C . GLU A 1 154 ? 30.549 10.952 -48.559 1.00 73.12 154 GLU A C 1
ATOM 1195 O O . GLU A 1 154 ? 31.488 10.488 -47.902 1.00 73.12 154 GLU A O 1
ATOM 1200 N N . GLN A 1 155 ? 29.772 11.921 -48.073 1.00 68.56 155 GLN A N 1
ATOM 1201 C CA . GLN A 1 155 ? 29.921 12.452 -46.717 1.00 68.56 155 GLN A CA 1
ATOM 1202 C C . GLN A 1 155 ? 29.607 11.385 -45.665 1.00 68.56 155 GLN A C 1
ATOM 1204 O O . GLN A 1 155 ? 30.336 11.262 -44.682 1.00 68.56 155 GLN A O 1
ATOM 1209 N N . LEU A 1 156 ? 28.584 10.557 -45.893 1.00 67.44 156 LEU A N 1
ATOM 1210 C CA . LEU A 1 156 ? 28.237 9.440 -45.019 1.00 67.44 156 LEU A CA 1
ATOM 1211 C C . LEU A 1 156 ? 29.345 8.380 -45.005 1.00 67.44 156 LEU A C 1
ATOM 1213 O O . LEU A 1 156 ? 29.735 7.926 -43.929 1.00 67.44 156 LEU A O 1
ATOM 1217 N N . LYS A 1 157 ? 29.913 8.050 -46.171 1.00 71.19 157 LYS A N 1
ATOM 1218 C CA . LYS A 1 157 ? 31.091 7.180 -46.300 1.00 71.19 157 LYS A CA 1
ATOM 1219 C C . LYS A 1 157 ? 32.289 7.727 -45.528 1.00 71.19 157 LYS A C 1
ATOM 1221 O O . LYS A 1 157 ? 32.961 6.974 -44.834 1.00 71.19 157 LYS A O 1
ATOM 1226 N N . THR A 1 158 ? 32.523 9.034 -45.585 1.00 70.56 158 THR A N 1
ATOM 1227 C CA . THR A 1 158 ? 33.632 9.687 -44.871 1.00 70.56 158 THR A CA 1
ATOM 1228 C C . THR A 1 158 ? 33.404 9.722 -43.356 1.00 70.56 158 THR A C 1
ATOM 1230 O O . THR A 1 158 ? 34.335 9.497 -42.589 1.00 70.56 158 THR A O 1
ATOM 1233 N N . ALA A 1 159 ? 32.167 9.960 -42.909 1.00 67.00 159 ALA A N 1
ATOM 1234 C CA . ALA A 1 159 ? 31.827 10.068 -41.491 1.00 67.00 159 ALA A CA 1
ATOM 1235 C C . ALA A 1 159 ? 31.696 8.709 -40.782 1.00 67.00 159 ALA A C 1
ATOM 1237 O O . ALA A 1 159 ? 31.991 8.601 -39.595 1.00 67.00 159 ALA A O 1
ATOM 1238 N N . THR A 1 160 ? 31.238 7.674 -41.490 1.00 63.38 160 THR A N 1
ATOM 1239 C CA . THR A 1 160 ? 30.906 6.362 -40.897 1.00 63.38 160 THR A CA 1
ATOM 1240 C C . THR A 1 160 ? 31.795 5.218 -41.393 1.00 63.38 160 THR A C 1
ATOM 1242 O O . THR A 1 160 ? 31.770 4.125 -40.818 1.00 63.38 160 THR A O 1
ATOM 1245 N N . GLY A 1 161 ? 32.595 5.463 -42.438 1.00 64.62 161 GLY A N 1
ATOM 1246 C CA . GLY A 1 161 ? 33.438 4.471 -43.112 1.00 64.62 161 GLY A CA 1
ATOM 1247 C C . GLY A 1 161 ? 32.679 3.518 -44.042 1.00 64.62 161 GLY A C 1
ATOM 1248 O O . GLY A 1 161 ? 33.295 2.619 -44.605 1.00 64.62 161 GLY A O 1
ATOM 1249 N N . LEU A 1 162 ? 31.358 3.676 -44.194 1.00 65.31 162 LEU A N 1
ATOM 1250 C CA . LEU A 1 162 ? 30.506 2.753 -44.946 1.00 65.31 162 LEU A CA 1
ATOM 1251 C C . LEU A 1 162 ? 30.384 3.130 -46.426 1.00 65.31 162 LEU A C 1
ATOM 1253 O O . LEU A 1 162 ? 29.843 4.177 -46.778 1.00 65.31 162 LEU A O 1
ATOM 1257 N N . ASP A 1 163 ? 30.828 2.229 -47.302 1.00 72.88 163 ASP A N 1
ATOM 1258 C CA . ASP A 1 163 ? 30.732 2.381 -48.754 1.00 72.88 163 ASP A CA 1
ATOM 1259 C C . ASP A 1 163 ? 29.469 1.712 -49.317 1.00 72.88 163 ASP A C 1
ATOM 1261 O O . ASP A 1 163 ? 29.517 0.624 -49.889 1.00 72.88 163 ASP A O 1
ATOM 1265 N N . LEU A 1 164 ? 28.313 2.360 -49.145 1.00 66.00 164 LEU A N 1
ATOM 1266 C CA . LEU A 1 164 ? 27.017 1.844 -49.617 1.00 66.00 164 LEU A CA 1
ATOM 1267 C C . LEU A 1 164 ? 27.010 1.490 -51.122 1.00 66.00 164 LEU A C 1
ATOM 1269 O O . LEU A 1 164 ? 26.501 0.419 -51.462 1.00 66.00 164 LEU A O 1
ATOM 1273 N N . PRO A 1 165 ? 27.576 2.315 -52.030 1.00 68.00 165 PRO A N 1
ATOM 1274 C CA . PRO A 1 165 ? 27.662 1.969 -53.450 1.00 68.00 165 PRO A CA 1
ATOM 1275 C C . PRO A 1 165 ? 28.481 0.697 -53.706 1.00 68.00 165 PRO A C 1
ATOM 1277 O O . PRO A 1 165 ? 28.038 -0.174 -54.455 1.00 68.00 165 PRO A O 1
ATOM 1280 N N . GLY A 1 166 ? 29.632 0.552 -53.041 1.00 65.81 166 GLY A N 1
ATOM 1281 C CA . GLY A 1 166 ? 30.486 -0.634 -53.153 1.00 65.81 166 GLY A CA 1
ATOM 1282 C C . GLY A 1 166 ? 29.833 -1.902 -52.593 1.00 65.81 166 GLY A C 1
ATOM 1283 O O . GLY A 1 166 ? 29.950 -2.972 -53.187 1.00 65.81 166 GLY A O 1
ATOM 1284 N N . LEU A 1 167 ? 29.073 -1.786 -51.500 1.00 62.59 167 LEU A N 1
ATOM 1285 C CA . LEU A 1 167 ? 28.323 -2.896 -50.898 1.00 62.59 167 LEU A CA 1
ATOM 1286 C C . LEU A 1 167 ? 27.140 -3.347 -51.773 1.00 62.59 167 LEU A C 1
ATOM 1288 O O . LEU A 1 167 ? 26.898 -4.550 -51.916 1.00 62.59 167 LEU A O 1
ATOM 1292 N N . LEU A 1 168 ? 26.429 -2.411 -52.415 1.00 67.19 168 LEU A N 1
ATOM 1293 C CA . LEU A 1 168 ? 25.396 -2.746 -53.404 1.00 67.19 168 LEU A CA 1
ATOM 1294 C C . LEU A 1 168 ? 26.003 -3.429 -54.634 1.00 67.19 168 LEU A C 1
ATOM 1296 O O . LEU A 1 168 ? 25.473 -4.426 -55.115 1.00 67.19 168 LEU A O 1
ATOM 1300 N N . GLN A 1 169 ? 27.129 -2.932 -55.138 1.00 68.50 169 GLN A N 1
ATOM 1301 C CA . GLN A 1 169 ? 27.769 -3.510 -56.318 1.00 68.50 169 GLN A CA 1
ATOM 1302 C C . GLN A 1 169 ? 28.360 -4.895 -56.012 1.00 68.50 169 GLN A C 1
ATOM 1304 O O . GLN A 1 169 ? 28.138 -5.835 -56.772 1.00 68.50 169 GLN A O 1
ATOM 1309 N N . GLY A 1 170 ? 28.974 -5.070 -54.839 1.00 64.06 170 GLY A N 1
ATOM 1310 C CA . GLY A 1 170 ? 29.462 -6.363 -54.359 1.00 64.06 170 GLY A CA 1
ATOM 1311 C C . GLY A 1 170 ? 28.347 -7.388 -54.132 1.00 64.06 170 GLY A C 1
ATOM 1312 O O . GLY A 1 170 ? 28.534 -8.568 -54.420 1.00 64.06 170 GLY A O 1
ATOM 1313 N N . THR A 1 171 ? 27.159 -6.972 -53.680 1.00 58.09 171 THR A N 1
ATOM 1314 C CA . THR A 1 171 ? 25.994 -7.870 -53.549 1.00 58.09 171 THR A CA 1
ATOM 1315 C C . THR A 1 171 ? 25.353 -8.212 -54.896 1.00 58.09 171 THR A C 1
ATOM 1317 O O . THR A 1 171 ? 24.919 -9.351 -55.085 1.00 58.09 171 THR A O 1
ATOM 1320 N N . LEU A 1 172 ? 25.355 -7.292 -55.864 1.00 59.19 172 LEU A N 1
ATOM 1321 C CA . LEU A 1 172 ? 24.920 -7.559 -57.240 1.00 59.19 172 LEU A CA 1
ATOM 1322 C C . LEU A 1 172 ? 25.891 -8.492 -57.987 1.00 59.19 172 LEU A C 1
ATOM 1324 O O . LEU A 1 172 ? 25.442 -9.419 -58.663 1.00 59.19 172 LEU A O 1
ATOM 1328 N N . GLU A 1 173 ? 27.203 -8.333 -57.802 1.00 56.16 173 GLU A N 1
ATOM 1329 C CA . GLU A 1 173 ? 28.222 -9.240 -58.350 1.00 56.16 173 GLU A CA 1
ATOM 1330 C C . GLU A 1 173 ? 28.171 -10.631 -57.698 1.00 56.16 173 GLU A C 1
ATOM 1332 O O . GLU A 1 173 ? 28.280 -11.653 -58.383 1.00 56.16 173 GLU A O 1
ATOM 1337 N N . LYS A 1 174 ? 27.925 -10.707 -56.382 1.00 52.06 174 LYS A N 1
ATOM 1338 C CA . LYS A 1 174 ? 27.740 -11.982 -55.665 1.00 52.06 174 LYS A CA 1
ATOM 1339 C C . LYS A 1 174 ? 26.453 -12.699 -56.101 1.00 52.06 174 LYS A C 1
ATOM 1341 O O . LYS A 1 174 ? 26.429 -13.927 -56.164 1.00 52.06 174 LYS A O 1
ATOM 1346 N N . LYS A 1 175 ? 25.413 -11.949 -56.489 1.00 49.62 175 LYS A N 1
ATOM 1347 C CA . LYS A 1 175 ? 24.176 -12.488 -57.081 1.00 49.62 175 LYS A CA 1
ATOM 1348 C C . LYS A 1 175 ? 24.365 -12.969 -58.528 1.00 49.62 175 LYS A C 1
ATOM 1350 O O . LYS A 1 175 ? 23.716 -13.934 -58.913 1.00 49.62 175 LYS A O 1
ATOM 1355 N N . GLN A 1 176 ? 25.270 -12.367 -59.308 1.00 52.12 176 GLN A N 1
ATOM 1356 C CA . GLN A 1 176 ? 25.638 -12.874 -60.640 1.00 52.12 176 GLN A CA 1
ATOM 1357 C C . GLN A 1 176 ? 26.498 -14.146 -60.577 1.00 52.12 176 GLN A C 1
ATOM 1359 O O . GLN A 1 176 ? 26.258 -15.061 -61.361 1.00 52.12 176 GLN A O 1
ATOM 1364 N N . LYS A 1 177 ? 27.434 -14.263 -59.621 1.00 48.72 177 LYS A N 1
ATOM 1365 C CA . LYS A 1 177 ? 28.240 -15.490 -59.440 1.00 48.72 177 LYS A CA 1
ATOM 1366 C C . LYS A 1 177 ? 27.421 -16.699 -58.970 1.00 48.72 177 LYS A C 1
ATOM 1368 O O . LYS A 1 177 ? 27.687 -17.808 -59.413 1.00 48.72 177 LYS A O 1
ATOM 1373 N N . ASN A 1 178 ? 26.382 -16.492 -58.160 1.00 46.94 178 ASN A N 1
ATOM 1374 C CA . ASN A 1 178 ? 25.464 -17.570 -57.758 1.00 46.94 178 ASN A CA 1
ATOM 1375 C C . ASN A 1 178 ? 24.395 -17.907 -58.817 1.00 46.94 178 ASN A C 1
ATOM 1377 O O . ASN A 1 178 ? 23.632 -18.849 -58.631 1.00 46.94 178 ASN A O 1
ATOM 1381 N N . GLY A 1 179 ? 24.314 -17.152 -59.919 1.00 43.25 179 GLY A N 1
ATOM 1382 C CA . GLY A 1 179 ? 23.396 -17.421 -61.030 1.00 43.25 179 GLY A CA 1
ATOM 1383 C C . GLY A 1 179 ? 23.973 -18.323 -62.130 1.00 43.25 179 GLY A C 1
ATOM 1384 O O . GLY A 1 179 ? 23.226 -18.725 -63.018 1.00 43.25 179 GLY A O 1
ATOM 1385 N N . SER A 1 180 ? 25.277 -18.636 -62.100 1.00 44.69 180 SER A N 1
ATOM 1386 C CA . SER A 1 180 ? 25.946 -19.455 -63.126 1.00 44.69 180 SER A CA 1
ATOM 1387 C C . SER A 1 180 ? 26.103 -20.938 -62.772 1.00 44.69 180 SER A C 1
ATOM 1389 O O . SER A 1 180 ? 26.576 -21.702 -63.607 1.00 44.69 180 SER A O 1
ATOM 1391 N N . GLU A 1 181 ? 25.674 -21.372 -61.587 1.00 48.06 181 GLU A N 1
ATOM 1392 C CA . GLU A 1 181 ? 25.610 -22.790 -61.213 1.00 48.06 181 GLU A CA 1
ATOM 1393 C C . GLU A 1 181 ? 24.148 -23.241 -61.119 1.00 48.06 181 GLU A C 1
ATOM 1395 O O . GLU A 1 181 ? 23.567 -23.392 -60.049 1.00 48.06 181 GLU A O 1
ATOM 1400 N N . LEU A 1 182 ? 23.530 -23.444 -62.285 1.00 48.09 182 LEU A N 1
ATOM 1401 C CA . LEU A 1 182 ? 22.354 -24.307 -62.381 1.00 48.09 182 LEU A CA 1
ATOM 1402 C C . LEU A 1 182 ? 22.816 -25.752 -62.111 1.00 48.09 182 LEU A C 1
ATOM 1404 O O . LEU A 1 182 ? 23.695 -26.227 -62.839 1.00 48.09 182 LEU A O 1
ATOM 1408 N N . PRO A 1 183 ? 22.254 -26.477 -61.125 1.00 44.28 183 PRO A N 1
ATOM 1409 C CA . PRO A 1 183 ? 22.587 -27.880 -60.918 1.00 44.28 183 PRO A CA 1
ATOM 1410 C C . PRO A 1 183 ? 22.101 -28.697 -62.122 1.00 44.28 183 PRO A C 1
ATOM 1412 O O . PRO A 1 183 ? 20.906 -28.928 -62.306 1.00 44.28 183 PRO A O 1
ATOM 1415 N N . LYS A 1 184 ? 23.037 -29.143 -62.963 1.00 53.94 184 LYS A N 1
ATOM 1416 C CA . LYS A 1 184 ? 22.811 -30.291 -63.841 1.00 53.94 184 LYS A CA 1
ATOM 1417 C C . LYS A 1 184 ? 22.946 -31.536 -62.980 1.00 53.94 184 LYS A C 1
ATOM 1419 O O . LYS A 1 184 ? 24.064 -31.975 -62.776 1.00 53.94 184 LYS A O 1
ATOM 1424 N N . GLU A 1 185 ? 21.827 -32.025 -62.457 1.00 46.16 185 GLU A N 1
ATOM 1425 C CA . GLU A 1 185 ? 21.541 -33.446 -62.196 1.00 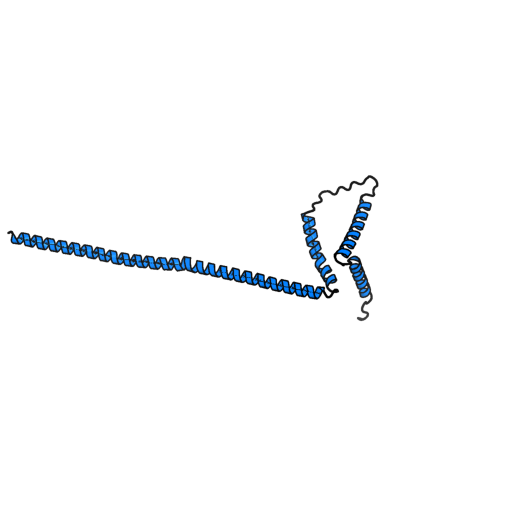46.16 185 GLU A CA 1
ATOM 1426 C C . GLU A 1 185 ? 20.245 -33.559 -61.386 1.00 46.16 185 GLU A C 1
ATOM 1428 O O . GLU A 1 185 ? 20.274 -33.625 -60.165 1.00 46.16 185 GLU A O 1
ATOM 1433 N N . VAL A 1 186 ? 19.105 -33.560 -62.088 1.00 43.44 186 VAL A N 1
ATOM 1434 C CA . VAL A 1 186 ? 18.017 -34.525 -61.858 1.00 43.44 186 VAL A CA 1
ATOM 1435 C C . VAL A 1 186 ? 17.309 -34.729 -63.206 1.00 43.44 186 VAL A C 1
ATOM 1437 O O . VAL A 1 186 ? 16.440 -33.948 -63.595 1.00 43.44 186 VAL A O 1
ATOM 1440 N N . LEU A 1 187 ? 17.741 -35.752 -63.940 1.00 37.09 187 LEU A N 1
ATOM 1441 C CA . LEU A 1 187 ? 16.978 -36.455 -64.973 1.00 37.09 187 LEU A CA 1
ATOM 1442 C C . LEU A 1 187 ? 17.205 -37.947 -64.741 1.00 37.09 187 LEU A C 1
ATOM 1444 O O . LEU A 1 187 ? 18.386 -38.310 -64.543 1.00 37.09 187 LEU A O 1
#

Solvent-accessible surface area (backbone atoms only — not comparable to full-atom values): 10664 Å² total; per-residue (Å²): 116,71,70,59,56,53,52,52,51,50,51,52,52,50,52,52,51,50,52,52,50,53,51,51,52,50,53,49,54,51,52,53,53,50,50,54,50,50,53,49,50,53,54,49,51,50,53,46,47,42,63,71,47,50,51,52,52,52,51,50,52,51,51,49,52,52,48,53,51,52,50,53,50,48,52,52,51,51,50,50,52,50,51,50,50,51,50,52,51,51,61,50,43,70,49,67,77,48,43,62,60,50,50,61,68,45,45,62,60,53,48,51,52,49,51,48,55,43,61,76,71,56,80,78,88,75,89,80,81,85,54,92,79,73,92,44,50,65,66,52,49,53,51,50,52,53,52,50,50,52,53,51,51,53,50,44,22,70,76,71,70,50,56,64,71,60,54,52,50,52,50,53,52,53,53,54,64,66,64,72,68,73,85,89,80,88,130

pLDDT: mean 78.0, std 17.35, range [37.09, 98.06]

Foldseek 3Di:
DVVVVVVVVVVVVVVVVVVVVVVVVVVVVVVVVVVVVVVVVVVVVVVVCCVVPVVVVVVVVVVVVVVVVVVVVVVVVVVVVVVVVVVVVVVVVVVVVVVVVVVVVCVVVVVVVVVVVCVVVPPCVDDDQDDPPPPCSVVVVVVVVVVVVVVVQVVCCVVPVDNPVVVVVVVVVVVVVVVPDDDPDDD